Protein AF-A0A501Y1G2-F1 (afdb_monomer)

Solvent-accessible surface area (backbone atoms only — not comparable to full-atom values): 16251 Å² total; per-residue (Å²): 136,82,81,78,72,84,57,65,63,58,56,54,50,45,53,53,49,42,44,51,45,30,42,55,50,29,68,47,50,73,77,51,76,62,79,47,30,37,24,49,51,74,43,74,42,95,88,40,91,83,32,36,46,52,47,81,37,50,45,74,62,10,33,49,52,49,24,52,51,47,39,30,48,58,74,64,31,89,41,90,90,47,84,81,66,46,33,30,42,39,32,22,39,53,86,52,40,68,64,55,48,52,49,51,48,54,40,40,51,44,20,48,5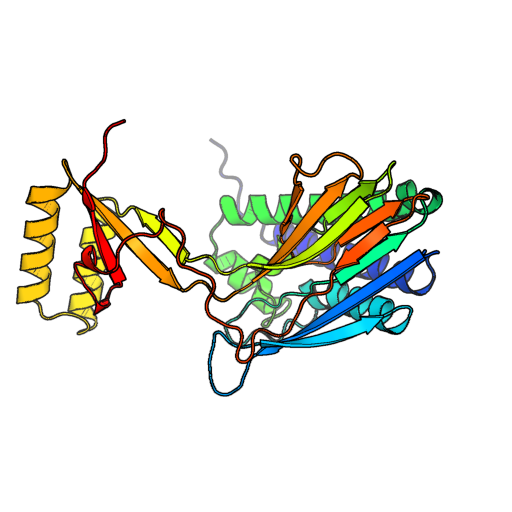4,52,47,51,47,61,74,75,50,65,59,69,60,54,47,56,52,44,41,74,78,31,72,49,43,49,77,68,53,55,46,61,60,71,47,77,45,81,39,95,53,40,30,41,37,34,39,37,82,40,83,50,69,46,72,45,77,51,50,68,71,60,45,52,54,48,42,55,52,32,33,76,68,68,72,36,56,66,68,60,39,52,53,54,51,51,54,43,70,76,35,59,91,57,31,47,40,28,36,58,39,87,44,74,66,44,42,28,38,38,38,30,49,68,97,33,90,82,57,70,50,76,47,78,18,51,32,41,37,40,32,25,30,84,44,65,71,48,78,44,74,60,73,50,54,65,89,55,77,78,73,78,81,58,92,85,55,85,57,80,86,32,57,73,38,76,94,72,35,29,28,52,42,74,61,80,82,126

Sequence (290 aa):
MTNAEFDINSFDVLYNKLTLELIELASHLPDAACNQTFFYKITPSPQTFDKFKVELFSDIKARGWIASSLTQMTLSEDSIGRTRITPGIIIFPLSEYIHINQLVEKINITKDNIQALLSTHDLHKLRATLTRQNALCSLVMLTRKIHVLKCEEKSTISVSWYMRSGMRVLKEKDFSTRIQKAVQNNILEFSKGNEYLEIFQKNQKTHSFRIKRNIIPTTIYNIWKAGSSKEKQQYNGQTPLFIFSDCDIKVKHLESNYGAKPRSKRNDATPDTDLLIPELHIYMSKINKD

Nearest PDB structures (foldseek):
  4xr2-assembly1_A  TM=7.871E-01  e=1.023E-17  Escherichia coli K-12
  2i06-assembly1_A  TM=7.672E-01  e=2.668E-17  Escherichia coli
  1s60-assembly1_A-2  TM=3.915E-01  e=3.001E+00  Salmonella enterica subsp. enterica serovar Enteritidis
  5xxs-assembly1_A  TM=3.765E-01  e=4.847E+00  Bacillus subtilis subsp. subtilis str. 168
  8ss4-assembly1_C  TM=2.339E-01  e=3.814E+00  Rattus norvegicus

Mean predicted aligned error: 8.48 Å

pLDDT: mean 86.16, std 13.57, range [33.03, 98.25]

Foldseek 3Di:
DDPPPPPLVLLVVLLVQLLVLLLVLLVCQLPAAFDKKKWWDWDADPVDLAFIATDIDIDNVRSNLQSVVSNCLQPPQQDPPDGAFIFMETEHAQVCCVVSVVSLVSNQVSLVVLVVCCVPDDPVSSLVSSCVRPVNHDSVSSNDGAAEEEDAAEKEKEKEKDWDWDKDWDDLVRLLVVLVVCCVVVLDPPVVSVVVNVVCVVCVVFKTKMATHGDRIFMKMWMDGPPGPPDIDIDGRRHYYYYHYPYHYHYHYYHTPVPPDPDPDPPPDDDPVQQDDPSRRMGIGGDDDD

Structure (mmCIF, N/CA/C/O backbone):
data_AF-A0A501Y1G2-F1
#
_entry.id   AF-A0A501Y1G2-F1
#
loop_
_atom_site.group_PDB
_atom_site.id
_atom_site.type_symbol
_atom_site.label_atom_id
_atom_site.label_alt_id
_atom_site.label_comp_id
_atom_site.label_asym_id
_atom_site.label_entity_id
_atom_site.label_seq_id
_atom_site.pdbx_PDB_ins_code
_atom_site.Cartn_x
_atom_site.Cartn_y
_atom_site.Cartn_z
_atom_site.occupancy
_atom_site.B_iso_or_equiv
_atom_site.auth_seq_id
_atom_site.auth_comp_id
_atom_site.auth_asym_id
_atom_site.auth_atom_id
_atom_site.pdbx_PDB_model_num
ATOM 1 N N . MET A 1 1 ? -24.274 -28.883 6.189 1.00 33.19 1 MET A N 1
ATOM 2 C CA . MET A 1 1 ? -23.332 -27.921 6.798 1.00 33.19 1 MET A CA 1
ATOM 3 C C . MET A 1 1 ? -22.017 -28.652 6.995 1.00 33.19 1 MET A C 1
ATOM 5 O O . MET A 1 1 ? -21.870 -29.373 7.970 1.00 33.19 1 MET A O 1
ATOM 9 N N . THR A 1 2 ? -21.122 -28.592 6.015 1.00 33.03 2 THR A N 1
ATOM 10 C CA . THR A 1 2 ? -19.795 -29.208 6.108 1.00 33.03 2 THR A CA 1
ATOM 11 C C . THR A 1 2 ? -18.842 -28.188 6.714 1.00 33.03 2 THR A C 1
ATOM 13 O O . THR A 1 2 ? -18.582 -27.150 6.107 1.00 33.03 2 THR A O 1
ATOM 16 N N . ASN A 1 3 ? -18.366 -28.478 7.926 1.00 36.75 3 ASN A N 1
ATOM 17 C CA . ASN A 1 3 ? -17.185 -27.848 8.502 1.00 36.75 3 ASN A CA 1
ATOM 18 C C . ASN A 1 3 ? -16.032 -28.055 7.516 1.00 36.75 3 ASN A C 1
ATOM 20 O O . ASN A 1 3 ? -15.513 -29.163 7.408 1.00 36.75 3 ASN A O 1
ATOM 24 N N . ALA A 1 4 ? -15.666 -27.014 6.769 1.00 44.12 4 ALA A N 1
ATOM 25 C CA . ALA A 1 4 ? -14.366 -26.979 6.126 1.00 44.12 4 ALA A CA 1
ATOM 26 C C . ALA A 1 4 ? -13.349 -26.841 7.260 1.00 44.12 4 ALA A C 1
ATOM 28 O O . ALA A 1 4 ? -13.223 -25.778 7.871 1.00 44.12 4 ALA A O 1
ATOM 29 N N . GLU A 1 5 ? -12.719 -27.956 7.621 1.00 48.03 5 GLU A N 1
ATOM 30 C CA . GLU A 1 5 ? -11.558 -27.942 8.494 1.00 48.03 5 GLU A CA 1
ATOM 31 C C . GLU A 1 5 ? -10.546 -26.938 7.943 1.00 48.03 5 GLU A C 1
ATOM 33 O O . GLU A 1 5 ? -10.280 -26.875 6.743 1.00 48.03 5 GLU A O 1
ATOM 38 N N . PHE A 1 6 ? -10.021 -26.113 8.843 1.00 56.34 6 PHE A N 1
ATOM 39 C CA . PHE A 1 6 ? -8.900 -25.229 8.580 1.00 56.34 6 PHE A CA 1
ATOM 40 C C . PHE A 1 6 ? -7.722 -26.065 8.072 1.00 56.34 6 PHE A C 1
ATOM 42 O O . PHE A 1 6 ? -6.996 -26.657 8.873 1.00 56.34 6 PHE A O 1
ATOM 49 N N . ASP A 1 7 ? -7.523 -26.118 6.757 1.00 63.94 7 ASP A N 1
ATOM 50 C CA . ASP A 1 7 ? -6.331 -26.739 6.203 1.00 63.94 7 ASP A CA 1
ATOM 51 C C . ASP A 1 7 ? -5.186 -25.736 6.317 1.00 63.94 7 ASP A C 1
ATOM 53 O O . ASP A 1 7 ? -4.969 -24.897 5.443 1.00 63.94 7 ASP A O 1
ATOM 57 N N . ILE A 1 8 ? -4.467 -25.787 7.437 1.00 63.25 8 ILE A N 1
ATOM 58 C CA . ILE A 1 8 ? -3.273 -24.966 7.678 1.00 63.25 8 ILE A CA 1
ATOM 59 C C . ILE A 1 8 ? -2.245 -25.122 6.545 1.00 63.25 8 ILE A C 1
ATOM 61 O O . ILE A 1 8 ? -1.529 -24.168 6.238 1.00 63.25 8 ILE A O 1
ATOM 65 N N . ASN A 1 9 ? -2.248 -26.277 5.862 1.00 71.25 9 ASN A N 1
ATOM 66 C CA . ASN A 1 9 ? -1.400 -26.523 4.702 1.00 71.25 9 ASN A CA 1
ATOM 67 C C . ASN A 1 9 ? -1.763 -25.601 3.531 1.00 71.25 9 ASN A C 1
ATOM 69 O O . ASN A 1 9 ? -0.877 -25.216 2.775 1.00 71.25 9 ASN A O 1
ATOM 73 N N . SER A 1 10 ? -3.020 -25.163 3.400 1.00 82.31 10 SER A N 1
ATOM 74 C CA . SER A 1 10 ? -3.416 -24.212 2.355 1.00 82.31 10 SER A CA 1
ATOM 75 C C . SER A 1 10 ? -2.753 -22.842 2.526 1.00 82.31 10 SER A C 1
ATOM 77 O O . SER A 1 10 ? -2.346 -22.234 1.536 1.00 82.31 10 SER A O 1
ATOM 79 N N . PHE A 1 11 ? -2.576 -22.365 3.765 1.00 89.25 11 PHE A N 1
ATOM 80 C CA . PHE A 1 11 ? -1.870 -21.106 4.014 1.00 89.25 11 PHE A CA 1
ATOM 81 C C . PHE A 1 11 ? -0.374 -21.244 3.721 1.00 89.25 11 PHE A C 1
ATOM 83 O O . PHE A 1 11 ? 0.183 -20.386 3.038 1.00 89.25 11 PHE A O 1
ATOM 90 N N . ASP A 1 12 ? 0.262 -22.329 4.176 1.00 88.19 12 ASP A N 1
ATOM 91 C CA . ASP A 1 12 ? 1.686 -22.586 3.919 1.00 88.19 12 ASP A CA 1
ATOM 92 C C . ASP A 1 12 ? 1.976 -22.719 2.413 1.00 88.19 12 ASP A C 1
ATOM 94 O O . ASP A 1 12 ? 2.928 -22.129 1.897 1.00 88.19 12 ASP A O 1
ATOM 98 N N . VAL A 1 13 ? 1.107 -23.418 1.674 1.00 90.94 13 VAL A N 1
ATOM 99 C CA . VAL A 1 13 ? 1.187 -23.531 0.211 1.00 90.94 13 VAL A CA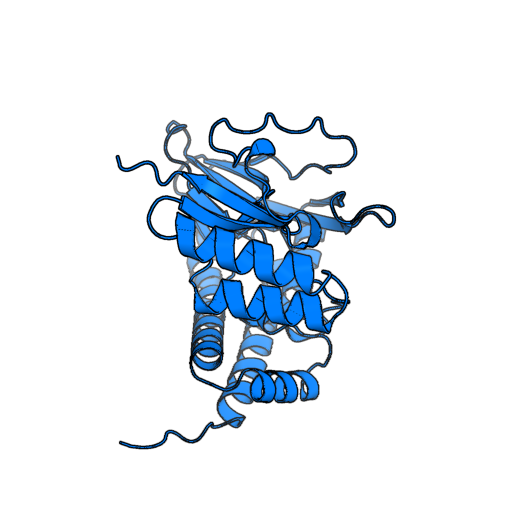 1
ATOM 100 C C . VAL A 1 13 ? 1.065 -22.161 -0.455 1.00 90.94 13 VAL A C 1
ATOM 102 O O . VAL A 1 13 ? 1.876 -21.833 -1.321 1.00 90.94 13 VAL A O 1
ATOM 105 N N . LEU A 1 14 ? 0.094 -21.334 -0.050 1.00 93.69 14 LEU A N 1
ATOM 106 C CA . LEU A 1 14 ? -0.081 -19.993 -0.615 1.00 93.69 14 LEU A CA 1
ATOM 107 C C . LEU A 1 14 ? 1.088 -19.058 -0.282 1.00 93.69 14 LEU A C 1
ATOM 109 O O . LEU A 1 14 ? 1.488 -18.270 -1.136 1.00 93.69 14 LEU A O 1
ATOM 113 N N . TYR A 1 15 ? 1.658 -19.147 0.920 1.00 93.19 15 TYR A N 1
ATOM 114 C CA . TYR A 1 15 ? 2.829 -18.363 1.316 1.00 93.19 15 TYR A CA 1
ATOM 115 C C . TYR A 1 15 ? 4.067 -18.724 0.481 1.00 93.19 15 TYR A C 1
ATOM 117 O O . TYR A 1 15 ? 4.747 -17.836 -0.046 1.00 93.19 15 TYR A O 1
ATOM 125 N N . ASN A 1 16 ? 4.332 -20.020 0.302 1.00 92.81 16 ASN A N 1
ATOM 126 C CA . ASN A 1 16 ? 5.443 -20.495 -0.523 1.00 92.81 16 ASN A CA 1
ATOM 127 C C . ASN A 1 16 ? 5.242 -20.126 -1.993 1.00 92.81 16 ASN A C 1
ATOM 129 O O . ASN A 1 16 ? 6.159 -19.613 -2.634 1.00 92.81 16 ASN A O 1
ATOM 133 N N . LYS A 1 17 ? 4.021 -20.306 -2.507 1.00 95.94 17 LYS A N 1
ATOM 134 C CA . LYS A 1 17 ? 3.648 -19.891 -3.861 1.00 95.94 17 LYS A CA 1
ATOM 135 C C . LYS A 1 17 ? 3.886 -18.395 -4.071 1.00 95.94 17 LYS A C 1
ATOM 137 O O . LYS A 1 17 ? 4.581 -18.026 -5.011 1.00 95.94 17 LYS A O 1
ATOM 142 N N . LEU A 1 18 ? 3.393 -17.549 -3.164 1.00 96.69 18 LEU A N 1
ATOM 143 C CA . LEU A 1 18 ? 3.595 -16.100 -3.228 1.00 96.69 18 LEU A CA 1
ATOM 144 C C . LEU A 1 18 ? 5.084 -15.735 -3.213 1.00 96.69 18 LEU A C 1
ATOM 146 O O . LEU A 1 18 ? 5.506 -14.847 -3.947 1.00 96.69 18 LEU A O 1
ATOM 150 N N . THR A 1 19 ? 5.879 -16.412 -2.384 1.00 95.56 19 THR A N 1
ATOM 151 C CA . THR A 1 19 ? 7.328 -16.181 -2.303 1.00 95.56 19 THR A CA 1
ATOM 152 C C . THR A 1 19 ? 8.010 -16.457 -3.640 1.00 95.56 19 THR A C 1
ATOM 154 O O . THR A 1 19 ? 8.784 -15.624 -4.107 1.00 95.56 19 THR A O 1
ATOM 157 N N . LEU A 1 20 ? 7.694 -17.583 -4.285 1.00 97.06 20 LEU A N 1
ATOM 158 C CA . LEU A 1 20 ? 8.254 -17.935 -5.591 1.00 97.06 20 LEU A CA 1
ATOM 159 C C . LEU A 1 20 ? 7.815 -16.955 -6.686 1.00 97.06 20 LEU A C 1
ATOM 161 O O . LEU A 1 20 ? 8.659 -16.484 -7.441 1.00 97.06 20 LEU A O 1
ATOM 165 N N . GLU A 1 21 ? 6.533 -16.586 -6.727 1.00 98.00 21 GLU A N 1
ATOM 166 C CA . GLU A 1 21 ? 6.003 -15.620 -7.702 1.00 98.00 21 GLU A CA 1
ATOM 167 C C . GLU A 1 21 ? 6.648 -14.227 -7.543 1.00 98.00 21 GLU A C 1
ATOM 169 O O . GLU A 1 21 ? 6.954 -13.555 -8.529 1.00 98.00 21 GLU A O 1
ATOM 174 N N . LEU A 1 22 ? 6.912 -13.789 -6.303 1.00 97.38 22 LEU A N 1
ATOM 175 C CA . LEU A 1 22 ? 7.624 -12.535 -6.029 1.00 97.38 22 LEU A CA 1
ATOM 176 C C . LEU A 1 22 ? 9.095 -12.591 -6.457 1.00 97.38 22 LEU A C 1
ATOM 178 O O . LEU A 1 22 ? 9.603 -11.593 -6.966 1.00 97.38 22 LEU A O 1
ATOM 182 N N . ILE A 1 23 ? 9.776 -13.724 -6.251 1.00 97.00 23 ILE A N 1
ATOM 183 C CA . ILE A 1 23 ? 11.157 -13.938 -6.710 1.00 97.00 23 ILE A CA 1
ATOM 184 C C . ILE A 1 23 ? 11.217 -13.936 -8.237 1.00 97.00 23 ILE A C 1
ATOM 186 O O . ILE A 1 23 ? 12.079 -13.265 -8.799 1.00 97.00 23 ILE A O 1
ATOM 190 N N . GLU A 1 24 ? 10.288 -14.628 -8.901 1.00 97.50 24 GLU A N 1
ATOM 191 C CA . GLU A 1 24 ? 10.182 -14.664 -10.361 1.00 97.50 24 GLU A CA 1
ATOM 192 C C . GLU A 1 24 ? 10.045 -13.244 -10.921 1.00 97.50 24 GLU A C 1
ATOM 194 O O . GLU A 1 24 ? 10.886 -12.810 -11.710 1.00 97.50 24 GLU A O 1
ATOM 199 N N . LEU A 1 25 ? 9.074 -12.464 -10.428 1.00 97.56 25 LEU A N 1
ATOM 200 C CA . LEU A 1 25 ? 8.919 -11.072 -10.846 1.00 97.56 25 LEU A CA 1
ATOM 201 C C . LEU A 1 25 ? 10.174 -10.239 -10.553 1.00 97.56 25 LEU A C 1
ATOM 203 O O . LEU A 1 25 ? 10.649 -9.520 -11.428 1.00 97.56 25 LEU A O 1
ATOM 207 N N . ALA A 1 26 ? 10.727 -10.331 -9.341 1.00 96.88 26 ALA A N 1
ATOM 208 C CA . ALA A 1 26 ? 11.905 -9.565 -8.942 1.00 96.88 26 ALA A CA 1
ATOM 209 C C . ALA A 1 26 ? 13.138 -9.878 -9.800 1.00 96.88 26 ALA A C 1
ATOM 211 O O . ALA A 1 26 ? 13.918 -8.967 -10.071 1.00 96.88 26 ALA A O 1
ATOM 212 N N . SER A 1 27 ? 13.300 -11.128 -10.240 1.00 95.81 27 SER A N 1
ATOM 213 C CA . SER A 1 27 ? 14.401 -11.556 -11.109 1.00 95.81 27 SER A CA 1
ATOM 214 C C . SER A 1 27 ? 14.322 -10.954 -12.513 1.00 95.81 27 SER A C 1
ATOM 216 O O . SER A 1 27 ? 15.353 -10.730 -13.133 1.00 95.81 27 SER A O 1
ATOM 218 N N . HIS A 1 28 ? 13.116 -10.622 -12.980 1.00 93.69 28 HIS A N 1
ATOM 219 C CA . HIS A 1 28 ? 12.892 -10.057 -14.307 1.00 93.69 28 HIS A CA 1
ATOM 220 C C . HIS A 1 28 ? 13.145 -8.538 -14.368 1.00 93.69 28 HIS A C 1
ATOM 222 O O . HIS A 1 28 ? 13.588 -8.006 -15.385 1.00 93.69 28 HIS A O 1
ATOM 228 N N . LEU A 1 29 ? 12.888 -7.810 -13.273 1.00 93.75 29 LEU A N 1
ATOM 229 C CA . LEU A 1 29 ? 12.940 -6.339 -13.265 1.00 93.75 29 LEU A CA 1
ATOM 230 C C . LEU A 1 29 ? 14.297 -5.709 -13.638 1.00 93.75 29 LEU A C 1
ATOM 232 O O . LEU A 1 29 ? 14.270 -4.651 -14.269 1.00 93.75 29 LEU A O 1
ATOM 236 N N . PRO A 1 30 ? 15.468 -6.249 -13.239 1.00 90.75 30 PRO A N 1
ATOM 237 C CA . PRO A 1 30 ? 16.755 -5.638 -13.569 1.00 90.75 30 PRO A CA 1
ATOM 238 C C . PRO A 1 30 ? 17.036 -5.558 -15.073 1.00 90.75 30 PRO A C 1
ATOM 240 O O . PRO A 1 30 ? 17.660 -4.580 -15.499 1.00 90.75 30 PRO A O 1
ATOM 243 N N . ASP A 1 31 ? 16.539 -6.532 -15.840 1.00 89.12 31 ASP A N 1
ATOM 244 C CA . ASP A 1 31 ? 16.850 -6.720 -17.262 1.00 89.12 31 ASP A CA 1
ATOM 245 C C . ASP A 1 31 ? 15.726 -6.253 -18.199 1.00 89.12 31 ASP A C 1
ATOM 247 O O . ASP A 1 31 ? 15.978 -5.992 -19.375 1.00 89.12 31 ASP A O 1
ATOM 251 N N . ALA A 1 32 ? 14.503 -6.085 -17.687 1.00 90.94 32 ALA A N 1
ATOM 252 C CA . ALA A 1 32 ? 13.366 -5.587 -18.459 1.00 90.94 32 ALA A CA 1
ATOM 253 C C . ALA A 1 32 ? 13.632 -4.198 -19.071 1.00 90.94 32 ALA A C 1
ATOM 255 O O . ALA A 1 32 ? 14.233 -3.314 -18.435 1.00 90.94 32 ALA A O 1
ATOM 256 N N . ALA A 1 33 ? 13.131 -3.972 -20.290 1.00 92.62 33 ALA A N 1
ATOM 257 C CA . ALA A 1 33 ? 13.215 -2.662 -20.925 1.00 92.62 33 ALA A CA 1
ATOM 258 C C . ALA A 1 33 ? 12.415 -1.641 -20.104 1.00 92.62 33 ALA A C 1
ATOM 260 O O . ALA A 1 33 ? 11.252 -1.865 -19.785 1.00 92.62 33 ALA A O 1
ATOM 261 N N . CYS A 1 34 ? 13.007 -0.499 -19.750 1.00 93.12 34 CYS A N 1
ATOM 262 C CA . CYS A 1 34 ? 12.296 0.536 -19.002 1.00 93.12 34 CYS A CA 1
ATOM 263 C C . CYS A 1 34 ? 12.643 1.937 -19.498 1.00 93.12 34 CYS A C 1
ATOM 265 O O . CYS A 1 34 ? 13.795 2.232 -19.808 1.00 93.12 34 CYS A O 1
ATOM 267 N N . ASN A 1 35 ? 11.644 2.812 -19.486 1.00 93.44 35 ASN A N 1
ATOM 268 C CA . ASN A 1 35 ? 11.782 4.215 -19.855 1.00 93.44 35 ASN A CA 1
ATOM 269 C C . ASN A 1 35 ? 12.278 5.049 -18.667 1.00 93.44 35 ASN A C 1
ATOM 271 O 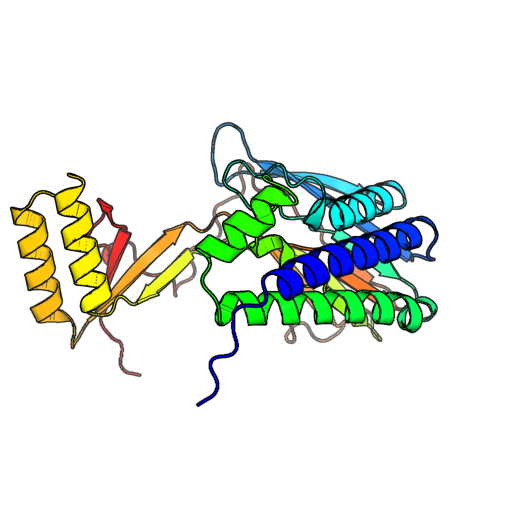O . ASN A 1 35 ? 13.133 5.912 -18.825 1.00 93.44 35 ASN A O 1
ATOM 275 N N . GLN A 1 36 ? 11.730 4.807 -17.472 1.00 96.38 36 GLN A N 1
ATOM 276 C CA . GLN A 1 36 ? 12.078 5.523 -16.241 1.00 96.38 36 GLN A CA 1
ATOM 277 C C . GLN A 1 36 ? 11.824 4.626 -15.028 1.00 96.38 36 GLN A C 1
ATOM 279 O O . GLN A 1 36 ? 10.858 3.860 -15.008 1.00 96.38 36 GLN A O 1
ATOM 284 N N . THR A 1 37 ? 12.645 4.751 -13.986 1.00 97.69 37 THR A N 1
ATOM 285 C CA . THR A 1 37 ? 12.437 4.024 -12.724 1.00 97.69 37 THR A CA 1
ATOM 286 C C . THR A 1 37 ? 12.790 4.905 -11.533 1.00 97.69 37 THR A C 1
ATOM 288 O O . THR A 1 37 ? 13.818 5.574 -11.547 1.00 97.69 37 THR A O 1
ATOM 291 N N . PHE A 1 38 ? 11.966 4.873 -10.484 1.00 98.19 38 PHE A N 1
ATOM 292 C CA . PHE A 1 38 ? 12.172 5.627 -9.249 1.00 98.19 38 PHE A CA 1
ATOM 293 C C . PHE A 1 38 ? 11.852 4.780 -8.022 1.00 98.19 38 PHE A C 1
ATOM 295 O O . PHE A 1 38 ? 10.816 4.122 -7.973 1.00 98.19 38 PHE A O 1
ATOM 302 N N . PHE A 1 39 ? 12.694 4.849 -6.997 1.00 97.75 39 PHE A N 1
ATOM 303 C CA . PHE A 1 39 ? 12.454 4.219 -5.702 1.00 97.75 39 PHE A CA 1
ATOM 304 C C . PHE A 1 39 ? 12.620 5.243 -4.584 1.00 97.75 39 PHE A C 1
ATOM 306 O O . PHE A 1 39 ? 13.576 6.019 -4.583 1.00 97.75 39 PHE A O 1
ATOM 313 N N . TYR A 1 40 ? 11.693 5.233 -3.627 1.00 96.31 40 TYR A N 1
ATOM 314 C CA . TYR A 1 40 ? 11.660 6.199 -2.534 1.00 96.31 40 TYR A CA 1
ATOM 315 C C . TYR A 1 40 ? 11.956 5.480 -1.221 1.00 96.31 40 TYR A C 1
ATOM 317 O O . TYR A 1 40 ? 11.074 4.879 -0.603 1.00 96.31 40 TYR A O 1
ATOM 325 N N . LYS A 1 41 ? 13.210 5.550 -0.772 1.00 93.50 41 LYS A N 1
ATOM 326 C CA . LYS A 1 41 ? 13.600 5.001 0.525 1.00 93.50 41 LYS A CA 1
ATOM 327 C C . LYS A 1 41 ? 13.116 5.940 1.621 1.00 93.50 41 LYS A C 1
ATOM 329 O O . LYS A 1 41 ? 13.558 7.084 1.714 1.00 93.50 41 LYS A O 1
ATOM 334 N N . ILE A 1 42 ? 12.198 5.439 2.440 1.00 90.00 42 ILE A N 1
ATOM 335 C CA . ILE A 1 42 ? 11.595 6.178 3.545 1.00 90.00 42 ILE A CA 1
ATOM 336 C C . ILE A 1 42 ? 12.268 5.765 4.848 1.00 90.00 42 ILE A C 1
ATOM 338 O O . ILE A 1 42 ? 12.194 4.603 5.246 1.00 90.00 42 ILE A O 1
ATOM 342 N N . THR A 1 43 ? 12.854 6.736 5.540 1.00 86.81 43 THR A N 1
ATOM 343 C CA . THR A 1 43 ? 13.457 6.539 6.861 1.00 86.81 43 THR A CA 1
ATOM 344 C C . THR A 1 43 ? 12.677 7.361 7.890 1.00 86.81 43 THR A C 1
ATOM 346 O O . THR A 1 43 ? 12.589 8.583 7.735 1.00 86.81 43 THR A O 1
ATOM 349 N N . PRO A 1 44 ? 12.073 6.741 8.921 1.00 80.00 44 PRO A N 1
ATOM 350 C CA . PRO A 1 44 ? 11.401 7.484 9.982 1.00 80.00 44 PRO A CA 1
ATOM 351 C C . PRO A 1 44 ? 12.407 8.311 10.789 1.00 80.00 44 PRO A C 1
ATOM 353 O O . PRO A 1 44 ? 13.543 7.891 11.006 1.00 80.00 44 PRO A O 1
ATOM 356 N N . SER A 1 45 ? 11.979 9.482 11.257 1.00 74.25 45 SER A N 1
ATOM 357 C CA . SER A 1 45 ? 12.774 10.290 12.177 1.00 74.25 45 SER A CA 1
ATOM 358 C C . SER A 1 45 ? 12.936 9.567 13.518 1.00 74.25 45 SER A C 1
ATOM 360 O O . SER A 1 45 ? 11.934 9.104 14.068 1.00 74.25 45 SER A O 1
ATOM 362 N N . PRO A 1 46 ? 14.145 9.529 14.105 1.00 68.81 46 PRO A N 1
ATOM 363 C CA . PRO A 1 46 ? 14.348 8.940 15.429 1.00 68.81 46 PRO A CA 1
ATOM 364 C C . PRO A 1 46 ? 13.620 9.711 16.544 1.00 68.81 46 PRO A C 1
ATOM 366 O O . PRO A 1 46 ? 13.388 9.167 17.616 1.00 68.81 46 PRO A O 1
ATOM 369 N N . GLN A 1 47 ? 13.251 10.972 16.299 1.00 65.56 47 GLN A N 1
ATOM 370 C CA . GLN A 1 47 ? 12.682 11.876 17.306 1.00 65.56 47 GLN A CA 1
ATOM 371 C C . GLN A 1 47 ? 11.147 11.903 17.308 1.00 65.56 47 GLN A C 1
ATOM 373 O O . GLN A 1 47 ? 10.538 12.247 18.316 1.00 65.56 47 GLN A O 1
ATOM 378 N N . THR A 1 48 ? 10.504 11.605 16.175 1.00 65.94 48 THR A N 1
ATOM 379 C CA . THR A 1 48 ? 9.058 11.807 15.998 1.00 65.94 48 THR A CA 1
ATOM 380 C C . THR A 1 48 ? 8.472 10.792 15.028 1.00 65.94 48 THR A C 1
ATOM 382 O O . THR A 1 48 ? 9.007 10.570 13.943 1.00 65.94 48 THR A O 1
ATOM 385 N N . PHE A 1 49 ? 7.318 10.228 15.373 1.00 65.94 49 PHE A N 1
ATOM 386 C CA . PHE A 1 49 ? 6.680 9.155 14.609 1.00 65.94 49 PHE A CA 1
ATOM 387 C C . PHE A 1 49 ? 6.004 9.576 13.292 1.00 65.94 49 PHE A C 1
ATOM 389 O O . PHE A 1 49 ? 5.547 8.690 12.562 1.00 65.94 49 PHE A O 1
ATOM 396 N N . ASP A 1 50 ? 5.938 10.876 12.999 1.00 68.31 50 ASP A N 1
ATOM 397 C CA . ASP A 1 50 ? 5.214 11.505 11.886 1.00 68.31 50 ASP A CA 1
ATOM 398 C C . ASP A 1 50 ? 6.115 12.237 10.869 1.00 68.31 50 ASP A C 1
ATOM 400 O O . ASP A 1 50 ? 5.616 12.696 9.838 1.00 68.31 50 ASP A O 1
ATOM 404 N N . LYS A 1 51 ? 7.431 12.307 11.116 1.00 78.94 51 LYS A N 1
ATOM 405 C CA . LYS A 1 51 ? 8.423 12.889 10.195 1.00 78.94 51 LYS A CA 1
ATOM 406 C C . LYS A 1 51 ? 9.261 11.802 9.532 1.00 78.94 51 LYS A C 1
ATOM 408 O O . LYS A 1 51 ? 9.715 10.868 10.191 1.00 78.94 51 LYS A O 1
ATOM 413 N N . PHE A 1 52 ? 9.497 11.961 8.237 1.00 84.75 52 PHE A N 1
ATOM 414 C CA . PHE A 1 52 ? 10.119 10.975 7.369 1.00 84.75 52 PHE A CA 1
ATOM 415 C C . PHE A 1 52 ? 11.102 11.633 6.406 1.00 84.75 52 PHE A C 1
ATOM 417 O O . PHE A 1 52 ? 10.789 12.628 5.740 1.00 84.75 52 PHE A O 1
ATOM 424 N N . LYS A 1 53 ? 12.285 11.023 6.307 1.00 88.75 53 LYS A N 1
ATOM 425 C CA . LYS A 1 53 ? 13.293 11.348 5.300 1.00 88.75 53 LYS A CA 1
ATOM 426 C C . LYS A 1 53 ? 12.988 10.512 4.076 1.00 88.75 53 LYS A C 1
ATOM 428 O O . LYS A 1 53 ? 12.753 9.311 4.206 1.00 88.75 53 LYS A O 1
ATOM 433 N N . VAL A 1 54 ? 13.020 11.139 2.913 1.00 91.81 54 VAL A N 1
ATOM 434 C CA . VAL A 1 54 ? 12.882 10.463 1.627 1.00 91.81 54 VAL A CA 1
ATOM 435 C C . VAL A 1 54 ? 14.191 10.603 0.871 1.00 91.81 54 VAL A C 1
ATOM 437 O O . VAL A 1 54 ? 14.642 11.715 0.603 1.00 91.81 54 VAL A O 1
ATOM 440 N N . GLU A 1 55 ? 14.790 9.467 0.539 1.00 94.94 55 GLU A N 1
ATOM 441 C CA . GLU A 1 55 ? 15.919 9.373 -0.383 1.00 94.94 55 GLU A CA 1
ATOM 442 C C . GLU A 1 55 ? 15.412 8.799 -1.709 1.00 94.94 55 GLU A C 1
ATOM 444 O O . GLU A 1 55 ? 14.800 7.728 -1.740 1.00 94.94 55 GLU A O 1
ATOM 449 N N . LEU A 1 56 ? 15.630 9.542 -2.796 1.00 96.75 56 LEU A N 1
ATOM 450 C CA . LEU A 1 56 ? 15.242 9.151 -4.148 1.00 96.75 56 LEU A CA 1
ATOM 451 C C . LEU A 1 56 ? 16.393 8.403 -4.822 1.00 96.75 56 LEU A C 1
ATOM 453 O O . LEU A 1 56 ? 17.499 8.925 -4.939 1.00 96.75 56 LEU A O 1
ATOM 457 N N . PHE A 1 57 ? 16.100 7.209 -5.318 1.00 97.50 57 PHE A N 1
ATOM 458 C CA . PHE A 1 57 ? 16.951 6.473 -6.245 1.00 97.50 57 PHE A CA 1
ATOM 459 C C . PHE A 1 57 ? 16.278 6.447 -7.616 1.00 97.50 57 PHE A C 1
ATOM 461 O O . PHE A 1 57 ? 15.049 6.367 -7.688 1.00 97.50 57 PHE A O 1
ATOM 468 N N . SER A 1 58 ? 17.069 6.471 -8.689 1.00 96.94 58 SER A N 1
ATOM 469 C CA . SER A 1 58 ? 16.588 6.350 -10.068 1.00 96.94 58 SER A CA 1
ATOM 470 C C . SER A 1 58 ? 17.212 5.157 -10.800 1.00 96.94 58 SER A C 1
ATOM 472 O O . SER A 1 58 ? 18.185 4.550 -10.334 1.00 96.94 58 SER A O 1
ATOM 474 N N . ASP A 1 59 ? 16.612 4.816 -11.938 1.00 93.62 59 ASP A N 1
ATOM 475 C CA . ASP A 1 59 ? 17.156 3.916 -12.958 1.00 93.62 59 ASP A CA 1
ATOM 476 C C . ASP A 1 59 ? 17.524 2.533 -12.399 1.00 93.62 59 ASP A C 1
ATOM 478 O O . ASP A 1 59 ? 16.774 1.945 -11.615 1.00 93.62 59 ASP A O 1
ATOM 482 N N . ILE A 1 60 ? 18.684 1.993 -12.778 1.00 92.50 60 ILE A N 1
ATOM 483 C CA . ILE A 1 60 ? 19.111 0.643 -12.396 1.00 92.50 60 ILE A CA 1
ATOM 484 C C . ILE A 1 60 ? 19.179 0.444 -10.876 1.00 92.50 60 ILE A C 1
ATOM 486 O O . ILE A 1 60 ? 18.794 -0.613 -10.374 1.00 92.50 60 ILE A O 1
ATOM 490 N N . LYS A 1 61 ? 19.581 1.479 -10.121 1.00 94.31 61 LYS A N 1
ATOM 491 C CA . LYS A 1 61 ? 19.592 1.428 -8.652 1.00 94.31 61 LYS A CA 1
ATOM 492 C C . LYS A 1 61 ? 18.174 1.320 -8.105 1.00 94.31 61 LYS A C 1
ATOM 494 O O . LYS A 1 61 ? 17.930 0.518 -7.207 1.00 94.31 61 LYS A O 1
ATOM 499 N N . ALA A 1 62 ? 17.236 2.098 -8.646 1.00 96.44 62 ALA A N 1
ATOM 500 C CA . ALA A 1 62 ? 15.833 2.002 -8.262 1.00 96.44 62 ALA A CA 1
ATOM 501 C C . ALA A 1 62 ? 15.240 0.625 -8.591 1.00 96.44 62 ALA A C 1
ATOM 503 O O . ALA A 1 62 ? 14.537 0.069 -7.751 1.00 96.44 62 ALA A O 1
ATOM 504 N N . ARG A 1 63 ? 15.570 0.039 -9.750 1.00 94.62 63 ARG A N 1
ATOM 505 C CA . ARG A 1 63 ? 15.109 -1.311 -10.125 1.00 94.62 63 ARG A CA 1
ATOM 506 C C . ARG A 1 63 ? 15.599 -2.367 -9.143 1.00 94.62 63 ARG A C 1
ATOM 508 O O . ARG A 1 63 ? 14.787 -3.144 -8.651 1.00 94.62 63 ARG A O 1
ATOM 515 N N . GLY A 1 64 ? 16.884 -2.337 -8.785 1.00 95.00 64 GLY A N 1
ATOM 516 C CA . GLY A 1 64 ? 17.445 -3.246 -7.781 1.00 95.00 64 GLY A CA 1
ATOM 517 C C . GLY A 1 64 ? 16.759 -3.117 -6.417 1.00 95.00 64 GLY A C 1
ATOM 518 O O . GLY A 1 64 ? 16.396 -4.120 -5.803 1.00 95.00 64 GLY A O 1
ATOM 519 N N . TRP A 1 65 ? 16.493 -1.886 -5.967 1.00 95.69 65 TRP A N 1
ATOM 520 C CA . TRP A 1 65 ? 15.753 -1.654 -4.723 1.00 95.69 65 TRP A CA 1
ATOM 521 C C . TRP A 1 65 ? 14.299 -2.127 -4.783 1.00 95.69 65 TRP A C 1
ATOM 523 O O . TRP A 1 65 ? 13.802 -2.664 -3.791 1.00 95.69 65 TRP A O 1
ATOM 533 N N . ILE A 1 66 ? 13.613 -1.949 -5.916 1.00 96.31 66 ILE A N 1
ATOM 534 C CA . ILE A 1 66 ? 12.240 -2.431 -6.109 1.00 96.31 66 ILE A CA 1
ATOM 535 C C . ILE A 1 66 ? 12.212 -3.963 -6.129 1.00 96.31 66 ILE A C 1
ATOM 537 O O . ILE A 1 66 ? 11.421 -4.549 -5.394 1.00 96.31 66 ILE A O 1
ATOM 541 N N . ALA A 1 67 ? 13.104 -4.609 -6.883 1.00 95.75 67 ALA A N 1
ATOM 542 C CA . ALA A 1 67 ? 13.233 -6.064 -6.928 1.00 95.75 67 ALA A CA 1
ATOM 543 C C . ALA A 1 67 ? 13.494 -6.651 -5.532 1.00 95.75 67 ALA A C 1
ATOM 545 O O . ALA A 1 67 ? 12.757 -7.521 -5.071 1.00 95.75 67 ALA A O 1
ATOM 546 N N . SER A 1 68 ? 14.469 -6.098 -4.804 1.00 93.62 68 SER A N 1
ATOM 547 C CA . SER A 1 68 ? 14.741 -6.484 -3.415 1.00 93.62 68 SER A CA 1
ATOM 548 C C . SER A 1 68 ? 13.529 -6.252 -2.505 1.00 93.62 68 SER A C 1
ATOM 550 O O . SER A 1 68 ? 13.185 -7.097 -1.686 1.00 93.62 68 SER A O 1
ATOM 552 N N . SER A 1 69 ? 12.821 -5.134 -2.671 1.00 91.31 69 SER A N 1
ATOM 553 C CA . SER A 1 69 ? 11.631 -4.824 -1.873 1.00 91.31 69 SER A CA 1
ATOM 554 C C . SER A 1 69 ? 10.475 -5.803 -2.098 1.00 91.31 69 SER A C 1
ATOM 556 O O . SER A 1 69 ? 9.699 -6.024 -1.170 1.00 91.31 69 SER A O 1
ATOM 558 N N . LEU A 1 70 ? 10.339 -6.372 -3.301 1.00 93.00 70 LEU A N 1
ATOM 559 C CA . LEU A 1 70 ? 9.330 -7.387 -3.610 1.00 93.00 70 LEU A CA 1
ATOM 560 C C . LEU A 1 70 ? 9.629 -8.708 -2.896 1.00 93.00 70 LEU A C 1
ATOM 562 O O . LEU A 1 70 ? 8.745 -9.250 -2.239 1.00 93.00 70 LEU A O 1
ATOM 566 N N . THR A 1 71 ? 10.871 -9.194 -2.947 1.00 91.06 71 THR A N 1
ATOM 567 C CA . THR A 1 71 ? 11.248 -10.453 -2.277 1.00 91.06 71 THR A CA 1
ATOM 568 C C . THR A 1 71 ? 11.200 -10.328 -0.754 1.00 91.06 71 THR A C 1
ATOM 570 O O . THR A 1 71 ? 10.767 -11.239 -0.050 1.00 91.06 71 THR A O 1
ATOM 573 N N . GLN A 1 72 ? 11.544 -9.155 -0.221 1.00 88.19 72 GLN A N 1
ATOM 574 C CA . GLN A 1 72 ? 11.476 -8.881 1.215 1.00 88.19 72 GLN A CA 1
ATOM 575 C C . GLN A 1 72 ? 10.047 -8.879 1.781 1.00 88.19 72 GLN A C 1
ATOM 577 O O . GLN A 1 72 ? 9.901 -8.949 3.001 1.00 88.19 72 GLN A O 1
ATOM 582 N N . MET A 1 73 ? 8.999 -8.846 0.943 1.00 87.88 73 MET A N 1
ATOM 583 C CA . MET A 1 73 ? 7.608 -8.942 1.412 1.00 87.88 73 MET A CA 1
ATOM 584 C C . MET A 1 73 ? 7.309 -10.266 2.122 1.00 87.88 73 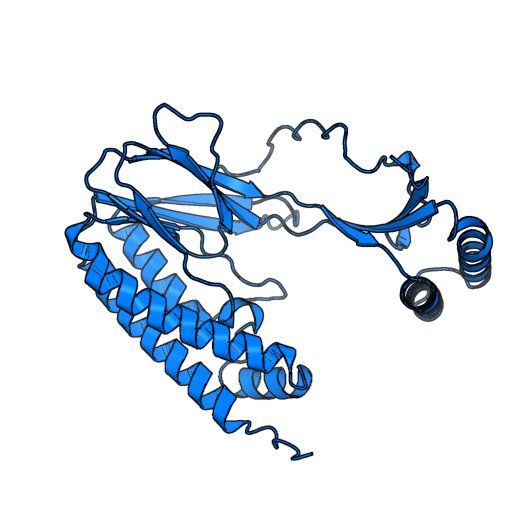MET A C 1
ATOM 586 O O . MET A 1 73 ? 6.418 -10.297 2.969 1.00 87.88 73 MET A O 1
ATOM 590 N N . THR A 1 74 ? 8.036 -11.338 1.792 1.00 87.50 74 THR A N 1
ATOM 591 C CA . THR A 1 74 ? 7.910 -12.639 2.462 1.00 87.50 74 THR A CA 1
ATOM 592 C C . THR A 1 74 ? 9.172 -13.034 3.230 1.00 87.50 74 THR A C 1
ATOM 594 O O . THR A 1 74 ? 9.047 -13.723 4.239 1.00 87.50 74 THR A O 1
ATOM 597 N N . LEU A 1 75 ? 10.367 -12.573 2.830 1.00 79.44 75 LEU A N 1
ATOM 598 C CA . LEU A 1 75 ? 11.640 -13.113 3.335 1.00 79.44 75 LEU A CA 1
ATOM 599 C C . LEU A 1 75 ? 12.253 -12.418 4.561 1.00 79.44 75 LEU A C 1
ATOM 601 O O . LEU A 1 75 ? 12.934 -13.084 5.336 1.00 79.44 75 LEU A O 1
ATOM 605 N N . SER A 1 76 ? 12.062 -11.114 4.784 1.00 64.81 76 SER A N 1
ATOM 606 C CA . SER A 1 76 ? 12.828 -10.419 5.841 1.00 64.81 76 SER A CA 1
ATOM 607 C C . SER A 1 76 ? 12.226 -9.069 6.246 1.00 64.81 76 SER A C 1
ATOM 609 O O . SER A 1 76 ? 12.897 -8.032 6.209 1.00 64.81 76 SER A O 1
ATOM 611 N N . GLU A 1 77 ? 10.933 -9.023 6.556 1.00 64.19 77 GLU A N 1
ATOM 612 C CA . GLU A 1 77 ? 10.323 -7.753 6.951 1.00 64.19 77 GLU A CA 1
ATOM 613 C C . GLU A 1 77 ? 10.800 -7.323 8.350 1.00 64.19 77 GLU A C 1
ATOM 615 O O . GLU A 1 77 ? 10.212 -7.710 9.342 1.00 64.19 77 GLU A O 1
ATOM 620 N N . ASP A 1 78 ? 11.814 -6.461 8.455 1.00 52.72 78 ASP A N 1
ATOM 621 C CA . ASP A 1 78 ? 12.210 -5.817 9.722 1.00 52.72 78 ASP A CA 1
ATOM 622 C C . ASP A 1 78 ? 11.125 -4.841 10.226 1.00 52.72 78 ASP A C 1
ATOM 624 O O . ASP A 1 78 ? 11.242 -3.616 10.137 1.00 52.72 78 ASP A O 1
ATOM 628 N N . SER A 1 79 ? 10.015 -5.372 10.732 1.00 51.81 79 SER A N 1
ATOM 629 C CA . SER A 1 79 ? 8.906 -4.599 11.283 1.00 51.81 79 SER A CA 1
ATOM 630 C C . SER A 1 79 ? 8.910 -4.703 12.809 1.00 51.81 79 SER A C 1
ATOM 632 O O . SER A 1 79 ? 8.209 -5.526 13.402 1.00 51.81 79 SER A O 1
ATOM 634 N N . ILE A 1 80 ? 9.613 -3.783 13.477 1.00 50.75 80 ILE A N 1
ATOM 635 C CA . ILE A 1 80 ? 9.360 -3.490 14.896 1.00 50.75 80 ILE A CA 1
ATOM 636 C C . ILE A 1 80 ? 8.080 -2.639 14.962 1.00 50.75 80 ILE A C 1
ATOM 638 O O . ILE A 1 80 ? 8.105 -1.410 14.958 1.00 50.75 80 ILE A O 1
ATOM 642 N N . GLY A 1 81 ? 6.924 -3.307 14.920 1.00 58.47 81 GLY A N 1
ATOM 643 C CA . GLY A 1 81 ? 5.605 -2.692 15.113 1.00 58.47 81 GLY A CA 1
ATOM 644 C C . GLY A 1 81 ? 5.052 -1.860 13.945 1.00 58.47 81 GLY A C 1
ATOM 645 O O . GLY A 1 81 ? 4.019 -1.206 14.113 1.00 58.47 81 GLY A O 1
ATOM 646 N N . ARG A 1 82 ? 5.692 -1.861 12.765 1.00 69.69 82 ARG A N 1
ATOM 647 C CA . ARG A 1 82 ? 5.245 -1.110 11.579 1.00 69.69 82 ARG A CA 1
ATOM 648 C C . ARG A 1 82 ? 5.436 -1.913 10.304 1.00 69.69 82 ARG A C 1
ATOM 650 O O . ARG A 1 82 ? 6.560 -2.173 9.900 1.00 69.69 82 ARG A O 1
ATOM 657 N N . THR A 1 83 ? 4.329 -2.173 9.615 1.00 75.62 83 THR A N 1
ATOM 658 C CA . THR A 1 83 ? 4.363 -2.818 8.304 1.00 75.62 83 THR A CA 1
ATOM 659 C C . THR A 1 83 ? 5.100 -1.939 7.295 1.00 75.62 83 THR A C 1
ATOM 661 O O . THR A 1 83 ? 4.672 -0.806 7.037 1.00 75.62 83 THR A O 1
ATOM 664 N N . ARG A 1 84 ? 6.187 -2.455 6.722 1.00 79.00 84 ARG A N 1
ATOM 665 C CA . ARG A 1 84 ? 7.072 -1.713 5.815 1.00 79.00 84 ARG A CA 1
ATOM 666 C C . ARG A 1 84 ? 6.306 -1.232 4.584 1.00 79.00 84 ARG A C 1
ATOM 668 O O . ARG A 1 84 ? 5.401 -1.907 4.114 1.00 79.00 84 ARG A O 1
ATOM 675 N N . ILE A 1 85 ? 6.636 -0.056 4.057 1.00 87.19 85 ILE A N 1
ATOM 676 C CA . ILE A 1 85 ? 6.115 0.424 2.767 1.00 87.19 85 ILE A CA 1
ATOM 677 C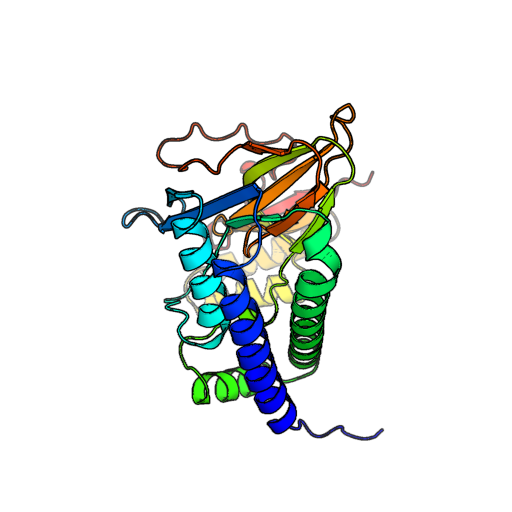 C . ILE A 1 85 ? 7.271 0.575 1.789 1.00 87.19 85 ILE A C 1
ATOM 679 O O . ILE A 1 85 ? 8.372 0.960 2.186 1.00 87.19 85 ILE A O 1
ATOM 683 N N . THR A 1 86 ? 7.025 0.257 0.524 1.00 89.88 86 THR A N 1
ATOM 684 C CA . THR A 1 86 ? 8.050 0.238 -0.527 1.00 89.88 86 THR A CA 1
ATOM 685 C C . THR A 1 86 ? 7.569 0.994 -1.769 1.00 89.88 86 THR A C 1
ATOM 687 O O . THR A 1 86 ? 7.396 0.404 -2.837 1.00 89.88 86 THR A O 1
ATOM 690 N N . PRO A 1 87 ? 7.314 2.313 -1.646 1.00 94.94 87 PRO A N 1
ATOM 691 C CA . PRO A 1 87 ? 6.921 3.128 -2.784 1.00 94.94 87 PRO A CA 1
ATOM 692 C C . PRO A 1 87 ? 8.006 3.142 -3.864 1.00 94.94 87 PRO A C 1
ATOM 694 O O . PRO A 1 87 ? 9.180 3.415 -3.603 1.00 94.94 87 PRO A O 1
ATOM 697 N N . GLY A 1 88 ? 7.583 2.923 -5.100 1.00 97.25 88 GLY A N 1
ATOM 698 C CA . GLY A 1 88 ? 8.425 2.940 -6.284 1.00 97.25 88 GLY A CA 1
ATOM 699 C C . GLY A 1 88 ? 7.571 3.007 -7.542 1.00 97.25 88 GLY A C 1
ATOM 700 O O . GLY A 1 88 ? 6.401 2.635 -7.526 1.00 97.25 88 GLY A O 1
ATOM 701 N N . ILE A 1 89 ? 8.144 3.515 -8.624 1.00 98.06 89 ILE A N 1
ATOM 702 C CA . ILE A 1 89 ? 7.505 3.578 -9.937 1.00 98.06 89 ILE A CA 1
ATOM 703 C C . ILE A 1 89 ? 8.459 2.950 -10.942 1.00 98.06 89 ILE A C 1
ATOM 705 O O . ILE A 1 89 ? 9.631 3.321 -10.971 1.00 98.06 89 ILE A O 1
ATOM 709 N N . ILE A 1 90 ? 7.946 2.054 -11.781 1.00 98.00 90 ILE A N 1
ATOM 710 C CA . ILE A 1 90 ? 8.639 1.617 -12.995 1.00 98.00 90 ILE A CA 1
ATOM 711 C C . ILE A 1 90 ? 7.744 1.924 -14.188 1.00 98.00 90 ILE A C 1
ATOM 713 O O . ILE A 1 90 ? 6.567 1.564 -14.185 1.00 98.00 90 ILE A O 1
ATOM 717 N N . ILE A 1 91 ? 8.297 2.618 -15.179 1.00 97.94 91 ILE A N 1
ATOM 718 C CA . ILE A 1 91 ? 7.632 2.922 -16.442 1.00 97.94 91 ILE A CA 1
ATOM 719 C C . ILE A 1 91 ? 8.286 2.057 -17.516 1.00 97.94 91 ILE A C 1
ATOM 721 O O . ILE A 1 91 ? 9.442 2.278 -17.877 1.00 97.94 91 ILE A O 1
ATOM 725 N N . PHE A 1 92 ? 7.541 1.077 -18.005 1.00 97.69 92 PHE A N 1
ATOM 726 C CA . PHE A 1 92 ? 7.900 0.162 -19.079 1.00 97.69 92 PHE A CA 1
ATOM 727 C C . PHE A 1 92 ? 7.303 0.635 -20.417 1.00 97.69 92 PHE A C 1
ATOM 729 O O . PHE A 1 92 ? 6.250 1.288 -20.410 1.00 97.69 92 PHE A O 1
ATOM 736 N N . PRO A 1 93 ? 7.915 0.288 -21.564 1.00 97.00 93 PRO A N 1
ATOM 737 C CA . PRO A 1 93 ? 7.238 0.373 -22.856 1.00 97.00 93 PRO A CA 1
ATOM 738 C C . PRO A 1 93 ? 6.041 -0.593 -22.903 1.00 97.00 93 PRO A C 1
ATOM 740 O O . PRO A 1 93 ? 5.984 -1.573 -22.152 1.00 97.00 93 PRO A O 1
ATOM 743 N N . LEU A 1 94 ? 5.070 -0.343 -23.788 1.00 96.31 94 LEU A N 1
ATOM 744 C CA . LEU A 1 94 ? 3.865 -1.183 -23.890 1.00 96.31 94 LEU A CA 1
ATOM 745 C C . LEU A 1 94 ? 4.175 -2.636 -24.277 1.00 96.31 94 LEU A C 1
ATOM 747 O O . LEU A 1 94 ? 3.399 -3.528 -23.934 1.00 96.31 94 LEU A O 1
ATOM 751 N N . SER A 1 95 ? 5.307 -2.890 -24.937 1.00 95.88 95 SER A N 1
ATOM 752 C CA . SER A 1 95 ? 5.758 -4.237 -25.311 1.00 95.88 95 SER A CA 1
ATOM 753 C C . SER A 1 95 ? 5.942 -5.176 -24.114 1.00 95.88 95 SER A C 1
ATOM 755 O O . SER A 1 95 ? 5.717 -6.375 -24.242 1.00 95.88 95 SER A O 1
ATOM 757 N N . GLU A 1 96 ? 6.290 -4.641 -22.941 1.00 96.19 96 GLU A N 1
ATOM 758 C CA . GLU A 1 96 ? 6.494 -5.421 -21.710 1.00 96.19 96 GLU A CA 1
ATOM 759 C C . GLU A 1 96 ? 5.176 -5.778 -21.000 1.00 96.19 96 GLU A C 1
ATOM 761 O O . GLU A 1 96 ? 5.158 -6.591 -20.072 1.00 96.19 96 GLU A O 1
ATOM 766 N N . TYR A 1 97 ? 4.055 -5.169 -21.414 1.00 96.25 97 TYR A N 1
ATOM 767 C CA . TYR A 1 97 ? 2.784 -5.255 -20.691 1.00 96.25 97 TYR A CA 1
ATOM 768 C C . TYR A 1 97 ? 2.315 -6.689 -20.495 1.00 96.25 97 TYR A C 1
ATOM 770 O O . TYR A 1 97 ? 1.997 -7.072 -19.374 1.00 96.25 97 TYR A O 1
ATOM 778 N N . ILE A 1 98 ? 2.289 -7.489 -21.562 1.00 95.44 98 ILE A N 1
ATOM 779 C CA . ILE A 1 98 ? 1.727 -8.844 -21.511 1.00 95.44 98 ILE A CA 1
ATOM 780 C C . ILE A 1 98 ? 2.476 -9.692 -20.480 1.00 95.44 98 ILE A C 1
ATOM 782 O O . ILE A 1 98 ? 1.848 -10.288 -19.608 1.00 95.44 98 ILE A O 1
ATOM 786 N N . HIS A 1 99 ? 3.807 -9.716 -20.551 1.00 95.25 99 HIS A N 1
ATOM 787 C CA . HIS A 1 99 ? 4.613 -10.579 -19.698 1.00 95.25 99 HIS A CA 1
ATOM 788 C C . HIS A 1 99 ? 4.587 -10.128 -18.231 1.00 95.25 99 HIS A C 1
ATOM 790 O O . HIS A 1 99 ? 4.243 -10.913 -17.345 1.00 95.25 99 HIS A O 1
ATOM 796 N N . ILE A 1 100 ? 4.874 -8.852 -17.959 1.00 96.50 100 ILE A N 1
ATOM 797 C CA . ILE A 1 100 ? 4.946 -8.353 -16.580 1.00 96.50 100 ILE A CA 1
ATOM 798 C C . ILE A 1 100 ? 3.559 -8.340 -15.924 1.00 96.50 100 ILE A C 1
ATOM 800 O O . ILE A 1 100 ? 3.436 -8.688 -14.748 1.00 96.50 100 ILE A O 1
ATOM 804 N N . ASN A 1 101 ? 2.495 -7.989 -16.659 1.00 96.75 101 ASN A N 1
ATOM 805 C CA . ASN A 1 101 ? 1.139 -8.008 -16.109 1.00 96.75 101 ASN A CA 1
ATOM 806 C C . ASN A 1 101 ? 0.701 -9.430 -15.737 1.00 96.75 101 ASN A C 1
ATOM 808 O O . ASN A 1 101 ? 0.120 -9.605 -14.672 1.00 96.75 101 ASN A O 1
ATOM 812 N N . GLN A 1 102 ? 1.044 -10.451 -16.532 1.00 97.31 102 GLN A N 1
ATOM 813 C CA . GLN A 1 102 ? 0.764 -11.850 -16.181 1.00 97.31 102 GLN A CA 1
ATOM 814 C C . GLN A 1 102 ? 1.432 -12.267 -14.862 1.00 97.31 102 GLN A C 1
ATOM 816 O O . GLN A 1 102 ? 0.804 -12.929 -14.035 1.00 97.31 102 GLN A O 1
ATOM 821 N N . LEU A 1 103 ? 2.689 -11.870 -14.636 1.00 97.94 103 LEU A N 1
ATOM 822 C CA . LEU A 1 103 ? 3.386 -12.139 -13.373 1.00 97.94 103 LEU A CA 1
ATOM 823 C C . LEU A 1 103 ? 2.706 -11.424 -12.196 1.00 97.94 103 LEU A C 1
ATOM 825 O O . LEU A 1 103 ? 2.457 -12.031 -11.153 1.00 97.94 103 LEU A O 1
ATOM 829 N N . VAL A 1 104 ? 2.348 -10.148 -12.368 1.00 97.94 104 VAL A N 1
ATOM 830 C CA . VAL A 1 104 ? 1.662 -9.368 -11.326 1.00 97.94 104 VAL A CA 1
ATOM 831 C C . VAL A 1 104 ? 0.256 -9.904 -11.034 1.00 97.94 104 VAL A C 1
ATOM 833 O O . VAL A 1 104 ? -0.158 -9.926 -9.874 1.00 97.94 104 VAL A O 1
ATOM 836 N N . GLU A 1 105 ? -0.479 -10.365 -12.044 1.00 97.69 105 GLU A N 1
ATOM 837 C CA . GLU A 1 105 ? -1.798 -10.978 -11.875 1.00 97.69 105 GLU A CA 1
ATOM 838 C C . GLU A 1 105 ? -1.722 -12.265 -11.057 1.00 97.69 105 GLU A C 1
ATOM 840 O O . GLU A 1 105 ? -2.479 -12.398 -10.095 1.00 97.69 105 GLU A O 1
ATOM 845 N N . LYS A 1 106 ? -0.772 -13.166 -11.355 1.00 97.75 106 LYS A N 1
ATOM 846 C CA . LYS A 1 106 ? -0.537 -14.380 -10.551 1.00 97.75 106 LYS A CA 1
ATOM 847 C C . LYS A 1 106 ? -0.304 -14.039 -9.078 1.00 97.75 106 LYS A C 1
ATOM 849 O O . LYS A 1 106 ? -1.018 -14.548 -8.213 1.00 97.75 106 LYS A O 1
ATOM 854 N N . ILE A 1 107 ? 0.606 -13.094 -8.817 1.00 98.25 107 ILE A N 1
ATOM 855 C CA . ILE A 1 107 ? 0.892 -12.596 -7.465 1.00 98.25 107 ILE A CA 1
ATOM 856 C C . ILE A 1 107 ? -0.394 -12.088 -6.811 1.00 98.25 107 ILE A C 1
ATOM 858 O O . ILE A 1 107 ? -0.749 -12.520 -5.717 1.00 98.25 107 ILE A O 1
ATOM 862 N N . ASN A 1 108 ? -1.114 -11.172 -7.462 1.00 97.69 108 ASN A N 1
ATOM 863 C CA . ASN A 1 108 ? -2.301 -10.547 -6.883 1.00 97.69 108 ASN A CA 1
ATOM 864 C C . ASN A 1 108 ? -3.438 -11.557 -6.633 1.00 97.69 108 ASN A C 1
ATOM 866 O O . ASN A 1 108 ? -4.128 -11.418 -5.626 1.00 97.69 108 ASN A O 1
ATOM 870 N N . ILE A 1 109 ? -3.586 -12.593 -7.466 1.00 97.69 109 ILE A N 1
ATOM 871 C CA . ILE A 1 109 ? -4.519 -13.708 -7.232 1.00 97.69 109 ILE A CA 1
ATOM 872 C C . ILE A 1 109 ? -4.118 -14.490 -5.975 1.00 97.69 109 ILE A C 1
ATOM 874 O O . ILE A 1 109 ? -4.957 -14.749 -5.111 1.00 97.69 109 ILE A O 1
ATOM 878 N N . THR A 1 110 ? -2.837 -14.837 -5.822 1.00 97.25 110 THR A N 1
ATOM 879 C CA . THR A 1 110 ? -2.347 -15.512 -4.611 1.00 97.25 110 THR A CA 1
ATOM 880 C C . THR A 1 110 ? -2.581 -14.647 -3.365 1.00 97.25 110 THR A C 1
ATOM 882 O O . THR A 1 110 ? -3.045 -15.149 -2.339 1.00 97.25 110 THR A O 1
ATOM 885 N N . LYS A 1 111 ? -2.358 -13.329 -3.459 1.00 96.31 111 LYS A N 1
ATOM 886 C CA . LYS A 1 111 ? -2.652 -12.368 -2.380 1.00 96.31 111 LYS A CA 1
ATOM 887 C C . LYS A 1 111 ? -4.143 -12.298 -2.037 1.00 96.31 111 LYS A C 1
ATOM 889 O O . LYS A 1 111 ? -4.479 -12.211 -0.856 1.00 96.31 111 LYS A O 1
ATOM 894 N N . ASP A 1 112 ? -5.029 -12.363 -3.030 1.00 95.56 112 ASP A N 1
ATOM 895 C CA . ASP A 1 112 ? -6.482 -12.397 -2.822 1.00 95.56 112 ASP A CA 1
ATOM 896 C C . ASP A 1 112 ? -6.922 -13.679 -2.102 1.00 95.56 112 ASP A C 1
ATOM 898 O O . ASP A 1 112 ? -7.724 -13.617 -1.168 1.00 95.56 112 ASP A O 1
ATOM 902 N N . ASN A 1 113 ? -6.330 -14.827 -2.441 1.00 93.75 113 ASN A N 1
ATOM 903 C CA . ASN A 1 113 ? -6.588 -16.089 -1.742 1.00 93.75 113 ASN A CA 1
ATOM 904 C C . ASN A 1 113 ? -6.124 -16.039 -0.278 1.00 93.75 113 ASN A C 1
ATOM 906 O O . ASN A 1 113 ? -6.850 -16.463 0.622 1.00 93.75 113 ASN A O 1
ATOM 910 N N . ILE A 1 114 ? -4.949 -15.455 -0.014 1.00 93.19 114 ILE A N 1
ATOM 911 C CA . ILE A 1 114 ? -4.480 -15.216 1.359 1.00 93.19 114 ILE A CA 1
ATOM 912 C C . ILE A 1 114 ? -5.449 -14.284 2.099 1.00 93.19 114 ILE A C 1
ATOM 914 O O . ILE A 1 114 ? -5.827 -14.560 3.237 1.00 93.19 114 ILE A O 1
ATOM 918 N N . GLN A 1 115 ? -5.893 -13.198 1.462 1.00 92.69 115 GLN A N 1
ATOM 919 C CA . GLN A 1 115 ? -6.857 -12.267 2.050 1.00 92.69 115 GLN A CA 1
ATOM 920 C C . GLN A 1 115 ? -8.185 -12.959 2.393 1.00 92.69 11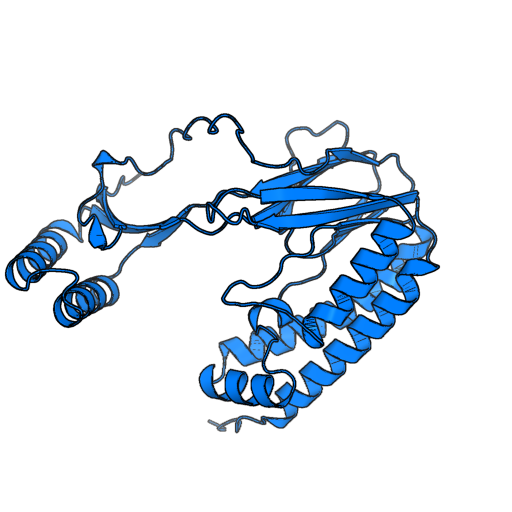5 GLN A C 1
ATOM 922 O O . GLN A 1 115 ? -8.740 -12.694 3.461 1.00 92.69 115 GLN A O 1
ATOM 927 N N . ALA A 1 116 ? -8.668 -13.867 1.542 1.00 90.56 116 ALA A N 1
ATOM 928 C CA . ALA A 1 116 ? -9.866 -14.659 1.800 1.00 90.56 116 ALA A CA 1
ATOM 929 C C . ALA A 1 116 ? -9.699 -15.583 3.019 1.00 90.56 116 ALA A C 1
ATOM 931 O O . ALA A 1 116 ? -10.597 -15.641 3.865 1.00 90.56 116 ALA A O 1
ATOM 932 N N . LEU A 1 117 ? -8.540 -16.238 3.174 1.00 89.19 117 LEU A N 1
ATOM 933 C CA . LEU A 1 117 ? -8.236 -17.044 4.365 1.00 89.19 117 LEU A CA 1
ATOM 934 C C . LEU A 1 117 ? -8.237 -16.197 5.642 1.00 89.19 117 LEU A C 1
ATOM 936 O O . LEU A 1 117 ? -8.846 -16.589 6.637 1.00 89.19 117 LEU A O 1
ATOM 940 N N . LEU A 1 118 ? -7.624 -15.009 5.605 1.00 87.44 118 LEU A N 1
ATOM 941 C CA . LEU A 1 118 ? -7.582 -14.093 6.752 1.00 87.44 118 LEU A CA 1
ATOM 942 C C . LEU A 1 118 ? -8.964 -13.590 7.177 1.00 87.44 118 LEU A C 1
ATOM 944 O O . LEU A 1 118 ? -9.162 -13.257 8.343 1.00 87.44 118 LEU A O 1
ATOM 948 N N . SER A 1 119 ? -9.908 -13.503 6.242 1.00 85.56 119 SER A N 1
ATOM 949 C CA . SER A 1 119 ? -11.280 -13.073 6.520 1.00 85.56 119 SER A CA 1
ATOM 950 C C . SER A 1 119 ? -12.171 -14.187 7.071 1.00 85.56 119 SER A C 1
ATOM 952 O O . SER A 1 119 ? -13.209 -13.887 7.656 1.00 85.56 119 SER A O 1
ATOM 954 N N . THR A 1 120 ? -11.792 -15.450 6.883 1.00 84.06 120 THR A N 1
ATOM 955 C CA . THR A 1 120 ? -12.633 -16.619 7.191 1.00 84.06 120 THR A CA 1
ATOM 956 C C . THR A 1 120 ? -12.127 -17.448 8.370 1.00 84.06 120 THR A C 1
ATOM 958 O O . THR A 1 120 ? -12.906 -18.192 8.959 1.00 84.06 120 THR A O 1
ATOM 961 N N . HIS A 1 121 ? -10.858 -17.299 8.758 1.00 83.00 121 HIS A N 1
ATOM 962 C CA . HIS A 1 121 ? -10.218 -18.140 9.770 1.00 83.00 121 HIS A CA 1
ATOM 963 C C . HIS A 1 121 ? -9.658 -17.350 10.957 1.00 83.00 121 HIS A C 1
ATOM 965 O O . HIS A 1 121 ? -9.546 -16.123 10.946 1.00 83.00 121 HIS A O 1
ATOM 971 N N . ASP A 1 122 ? -9.281 -18.086 12.005 1.00 85.25 122 ASP A N 1
ATOM 972 C CA . ASP A 1 122 ? -8.682 -17.528 13.214 1.00 85.25 122 ASP A CA 1
ATOM 973 C C . ASP A 1 122 ? -7.307 -16.898 12.924 1.00 85.25 122 ASP A C 1
ATOM 975 O O . ASP A 1 122 ? -6.315 -17.577 12.631 1.00 85.25 122 ASP A O 1
ATOM 979 N N . LEU A 1 123 ? -7.246 -15.573 13.067 1.00 85.06 123 LEU A N 1
ATOM 980 C CA . LEU A 1 123 ? -6.038 -14.778 12.870 1.00 85.06 123 LEU A CA 1
ATOM 981 C C . LEU A 1 123 ? -4.888 -15.193 13.796 1.00 85.06 123 LEU A C 1
ATOM 983 O O . LEU A 1 123 ? -3.732 -15.046 13.406 1.00 85.06 123 LEU A O 1
ATOM 987 N N . HIS A 1 124 ? -5.159 -15.699 15.003 1.00 84.81 124 HIS A N 1
ATOM 988 C CA . HIS A 1 124 ? -4.104 -16.144 15.914 1.00 84.81 124 HIS A CA 1
ATOM 989 C C . HIS A 1 124 ? -3.391 -17.387 15.379 1.00 84.81 124 HIS A C 1
ATOM 991 O O . HIS A 1 124 ? -2.161 -17.441 15.404 1.00 84.81 124 HIS A O 1
ATOM 997 N N . LYS A 1 125 ? -4.142 -18.344 14.821 1.00 85.62 125 LYS A N 1
ATOM 998 C CA . LYS A 1 125 ? -3.578 -19.556 14.207 1.00 85.62 125 LYS A CA 1
ATOM 999 C C . LYS A 1 125 ? -2.782 -19.238 12.943 1.00 85.62 125 LYS A C 1
ATOM 1001 O O . LYS A 1 125 ? -1.676 -19.748 12.763 1.00 85.62 125 LYS A O 1
ATOM 1006 N N . LEU A 1 126 ? -3.305 -18.350 12.096 1.00 85.31 126 LEU A N 1
ATOM 1007 C CA . LEU A 1 126 ? -2.603 -17.892 10.892 1.00 85.31 126 LEU A CA 1
ATOM 1008 C C . LEU A 1 126 ? -1.310 -17.143 11.237 1.00 85.31 126 LEU A C 1
ATOM 1010 O O . LEU A 1 126 ? -0.281 -17.380 10.612 1.00 85.31 126 LEU A O 1
ATOM 1014 N N . ARG A 1 127 ? -1.324 -16.299 12.278 1.00 85.31 127 ARG A N 1
ATOM 1015 C CA . ARG A 1 127 ? -0.107 -15.646 12.786 1.00 85.31 127 ARG A CA 1
ATOM 1016 C C . ARG A 1 127 ? 0.913 -16.651 13.291 1.00 85.31 127 ARG A C 1
ATOM 1018 O O . ARG A 1 127 ? 2.064 -16.552 12.899 1.00 85.31 127 ARG A O 1
ATOM 1025 N N . ALA A 1 128 ? 0.500 -17.622 14.105 1.00 85.44 128 ALA A N 1
ATOM 1026 C CA . ALA A 1 128 ? 1.407 -18.655 14.604 1.00 85.44 128 ALA A CA 1
ATOM 1027 C C . ALA A 1 128 ? 2.055 -19.444 13.453 1.00 85.44 128 ALA A C 1
ATOM 1029 O O . ALA A 1 128 ? 3.248 -19.730 13.490 1.00 85.44 128 ALA A O 1
ATOM 1030 N N . THR A 1 129 ? 1.285 -19.736 12.403 1.00 84.88 129 THR A N 1
ATOM 1031 C CA . THR A 1 129 ? 1.785 -20.392 11.186 1.00 84.88 129 THR A CA 1
ATOM 1032 C C . THR A 1 129 ? 2.804 -19.523 10.462 1.00 84.88 129 THR A C 1
ATOM 1034 O O . THR A 1 129 ? 3.919 -19.977 10.225 1.00 84.88 129 THR A O 1
ATOM 1037 N N . LEU A 1 130 ? 2.464 -18.256 10.199 1.00 86.25 130 LEU A N 1
ATOM 1038 C CA . LEU A 1 130 ? 3.383 -17.304 9.580 1.00 86.25 130 LEU A CA 1
ATOM 1039 C C . LEU A 1 130 ? 4.667 -17.150 10.397 1.00 86.25 130 LEU A C 1
ATOM 1041 O O . LEU A 1 130 ? 5.739 -17.128 9.815 1.00 86.25 130 LEU A O 1
ATOM 1045 N N . THR A 1 131 ? 4.587 -17.118 11.729 1.00 84.88 131 THR A N 1
ATOM 1046 C CA . THR A 1 131 ? 5.765 -17.017 12.599 1.00 84.88 131 THR A CA 1
ATOM 1047 C C . THR A 1 131 ? 6.724 -18.198 12.443 1.00 84.88 131 THR A C 1
ATOM 1049 O O . THR A 1 131 ? 7.930 -17.996 12.549 1.00 84.88 131 THR A O 1
ATOM 1052 N N . ARG A 1 132 ? 6.221 -19.408 12.152 1.00 84.62 132 ARG A N 1
ATOM 1053 C CA . ARG A 1 132 ? 7.074 -20.574 11.851 1.00 84.62 132 ARG A CA 1
ATOM 1054 C C . ARG A 1 132 ? 7.809 -20.436 10.516 1.00 84.62 132 ARG A C 1
ATOM 1056 O O . ARG A 1 132 ? 8.928 -20.919 10.414 1.00 84.62 132 ARG A O 1
ATOM 1063 N N . GLN A 1 133 ? 7.190 -19.792 9.525 1.00 83.38 133 GLN A N 1
ATOM 1064 C CA . GLN A 1 133 ? 7.810 -19.530 8.219 1.00 83.38 133 GLN A CA 1
ATOM 1065 C C . GLN A 1 133 ? 8.792 -18.355 8.297 1.00 83.38 133 GLN A C 1
ATOM 1067 O O . GLN A 1 133 ? 9.943 -18.448 7.884 1.00 83.38 133 GLN A O 1
ATOM 1072 N N . ASN A 1 134 ? 8.325 -17.236 8.849 1.00 82.56 134 ASN A N 1
ATOM 1073 C CA . ASN A 1 134 ? 9.084 -16.019 9.056 1.00 82.56 134 ASN A CA 1
ATOM 1074 C C . ASN A 1 134 ? 8.461 -15.180 10.183 1.00 82.56 134 ASN A C 1
ATOM 1076 O O . ASN A 1 134 ? 7.448 -14.501 9.994 1.00 82.56 134 ASN A O 1
ATOM 1080 N N . ALA A 1 135 ? 9.113 -15.171 11.346 1.00 77.88 135 ALA A N 1
ATOM 1081 C CA . ALA A 1 135 ? 8.677 -14.429 12.530 1.00 77.88 135 ALA A CA 1
ATOM 1082 C C . ALA A 1 135 ? 8.553 -12.911 12.324 1.00 77.88 135 ALA A C 1
ATOM 1084 O O . ALA A 1 135 ? 7.834 -12.252 13.075 1.00 77.88 135 ALA A O 1
ATOM 1085 N N . LEU A 1 136 ? 9.241 -12.364 11.323 1.00 74.75 136 LEU A N 1
ATOM 1086 C CA . LEU A 1 136 ? 9.293 -10.933 11.060 1.00 74.75 136 LEU A CA 1
ATOM 1087 C C . LEU A 1 136 ? 8.258 -10.488 10.007 1.00 74.75 136 LEU A C 1
ATOM 1089 O O . LEU A 1 136 ? 7.938 -9.306 9.913 1.00 74.75 136 LEU A O 1
ATOM 1093 N N . CYS A 1 137 ? 7.664 -11.421 9.257 1.00 80.94 137 CYS A N 1
ATOM 1094 C CA . CYS A 1 137 ? 6.697 -11.109 8.206 1.00 80.94 137 CYS A CA 1
ATOM 1095 C C . CYS A 1 137 ? 5.321 -10.696 8.766 1.00 80.94 137 CYS A C 1
ATOM 1097 O O . CYS A 1 137 ? 4.745 -11.349 9.639 1.00 80.94 137 CYS A O 1
ATOM 1099 N N . SER A 1 138 ? 4.745 -9.622 8.222 1.00 82.75 138 SER A N 1
ATOM 1100 C CA . SER A 1 138 ? 3.392 -9.160 8.529 1.00 82.75 138 SER A CA 1
ATOM 1101 C C . SER A 1 138 ? 2.355 -9.758 7.580 1.00 82.75 138 SER A C 1
ATOM 1103 O O . SER A 1 138 ? 2.450 -9.624 6.360 1.00 82.75 138 SER A O 1
ATOM 1105 N N . LEU A 1 139 ? 1.249 -10.266 8.139 1.00 86.00 139 LEU A N 1
ATOM 1106 C CA . LEU A 1 139 ? 0.071 -10.682 7.359 1.00 86.00 139 LEU A CA 1
ATOM 1107 C C . LEU A 1 139 ? -0.464 -9.569 6.444 1.00 86.00 139 LEU A C 1
ATOM 1109 O O . LEU A 1 139 ? -1.012 -9.852 5.384 1.00 86.00 139 LEU A O 1
ATOM 1113 N N . VAL A 1 140 ? -0.291 -8.302 6.835 1.00 85.69 140 VAL A N 1
ATOM 1114 C CA . VAL A 1 140 ? -0.727 -7.153 6.028 1.00 85.69 140 VAL A CA 1
ATOM 1115 C C . VAL A 1 140 ? 0.120 -7.010 4.761 1.00 85.69 140 VAL A C 1
ATOM 1117 O O . VAL A 1 140 ? -0.411 -6.628 3.722 1.00 85.69 140 VAL A O 1
ATOM 1120 N N . MET A 1 141 ? 1.422 -7.322 4.804 1.00 85.62 141 MET A N 1
ATOM 1121 C CA . MET A 1 141 ? 2.259 -7.294 3.596 1.00 85.62 141 MET A CA 1
ATOM 1122 C C . MET A 1 141 ? 1.835 -8.351 2.588 1.00 85.62 141 MET A C 1
ATOM 1124 O O . MET A 1 141 ? 1.820 -8.087 1.380 1.00 85.62 141 MET A O 1
ATOM 1128 N N . LEU A 1 142 ? 1.430 -9.523 3.080 1.00 90.31 142 LEU A N 1
ATOM 1129 C CA . LEU A 1 142 ? 1.004 -10.623 2.227 1.00 90.31 142 LEU A CA 1
ATOM 1130 C C . LEU A 1 142 ? -0.217 -10.254 1.381 1.00 90.31 142 LEU A C 1
ATOM 1132 O O . LEU A 1 142 ? -0.322 -10.755 0.272 1.00 90.31 142 LEU A O 1
ATOM 1136 N N . THR A 1 143 ? -1.064 -9.314 1.811 1.00 90.88 143 THR A N 1
ATOM 1137 C CA . THR A 1 143 ? -2.282 -8.934 1.070 1.00 90.88 143 THR A CA 1
ATOM 1138 C C . THR A 1 143 ? -2.190 -7.623 0.291 1.00 90.88 143 THR A C 1
ATOM 1140 O O . THR A 1 143 ? -3.079 -7.308 -0.500 1.00 90.88 143 THR A O 1
ATOM 1143 N N . ARG A 1 144 ? -1.112 -6.842 0.443 1.00 91.19 144 ARG A N 1
ATOM 1144 C CA . ARG A 1 144 ? -0.925 -5.608 -0.339 1.00 91.19 144 ARG A CA 1
ATOM 1145 C C . ARG A 1 144 ? -0.636 -5.923 -1.804 1.00 91.19 144 ARG A C 1
ATOM 1147 O O . ARG A 1 144 ? 0.388 -6.533 -2.111 1.00 91.19 144 ARG A O 1
ATOM 1154 N N . LYS A 1 145 ? -1.528 -5.473 -2.688 1.00 94.19 145 LYS A N 1
ATOM 1155 C CA . LYS A 1 145 ? -1.424 -5.665 -4.140 1.00 94.19 145 LYS A CA 1
ATOM 1156 C C . LYS A 1 145 ? -0.304 -4.835 -4.753 1.00 94.19 145 LYS A C 1
ATOM 1158 O O . LYS A 1 145 ? -0.004 -3.739 -4.279 1.00 94.19 145 LYS A O 1
ATOM 1163 N N . ILE A 1 146 ? 0.274 -5.347 -5.831 1.00 95.75 146 ILE A N 1
ATOM 1164 C CA . ILE A 1 146 ? 1.121 -4.566 -6.737 1.00 95.75 146 ILE A CA 1
ATOM 1165 C C . ILE A 1 146 ? 0.190 -3.924 -7.764 1.00 95.75 146 ILE A C 1
ATOM 1167 O O . ILE A 1 146 ? -0.692 -4.594 -8.306 1.00 95.75 146 ILE A O 1
ATOM 1171 N N . HIS A 1 147 ? 0.341 -2.623 -7.990 1.00 95.00 147 HIS A N 1
ATOM 1172 C CA . HIS A 1 147 ? -0.530 -1.886 -8.900 1.00 95.00 147 HIS A CA 1
ATOM 1173 C C . HIS A 1 147 ? 0.074 -1.844 -10.304 1.00 95.00 147 HIS A C 1
ATOM 1175 O O . HIS A 1 147 ? 1.255 -1.538 -10.459 1.00 95.00 147 HIS A O 1
ATOM 1181 N N . VAL A 1 148 ? -0.756 -2.112 -11.312 1.00 96.06 148 VAL A N 1
ATOM 1182 C CA . VAL A 1 148 ? -0.417 -2.012 -12.736 1.00 96.06 148 VAL A CA 1
ATOM 1183 C C . VAL A 1 148 ? -1.347 -1.001 -13.391 1.00 96.06 148 VAL A C 1
ATOM 1185 O O . VAL A 1 148 ? -2.550 -1.003 -13.130 1.00 96.06 148 VAL A O 1
ATOM 1188 N N . LEU A 1 149 ? -0.792 -0.139 -14.239 1.00 94.88 149 LEU A N 1
ATOM 1189 C CA . LEU A 1 149 ? -1.537 0.840 -15.015 1.00 94.88 149 LEU A CA 1
ATOM 1190 C C . LEU A 1 149 ? -1.038 0.869 -16.461 1.00 94.88 149 LEU A C 1
ATOM 1192 O O . LEU A 1 149 ? 0.153 1.033 -16.711 1.00 94.88 149 LEU A O 1
ATOM 1196 N N . LYS A 1 150 ? -1.959 0.774 -17.419 1.00 94.50 150 LYS A N 1
ATOM 1197 C CA . LYS A 1 150 ? -1.676 1.050 -18.829 1.00 94.50 150 LYS A CA 1
ATOM 1198 C C . LYS A 1 150 ? -2.034 2.504 -19.133 1.00 94.50 150 LYS A C 1
ATOM 1200 O O . LYS A 1 150 ? -3.163 2.924 -18.874 1.00 94.50 150 LYS A O 1
ATOM 1205 N N . CYS A 1 151 ? -1.084 3.265 -19.664 1.00 92.00 151 CYS A N 1
ATOM 1206 C CA . CYS A 1 151 ? -1.275 4.654 -20.069 1.00 92.00 151 CYS A CA 1
ATOM 1207 C C . CYS A 1 151 ? -1.097 4.766 -21.584 1.00 92.00 151 CYS A C 1
ATOM 1209 O O . CYS A 1 151 ? 0.005 4.621 -22.101 1.00 92.00 151 CYS A O 1
ATOM 1211 N N . GLU A 1 152 ? -2.188 5.051 -22.288 1.00 90.50 152 GLU A N 1
ATOM 1212 C CA . GLU A 1 152 ? -2.194 5.238 -23.749 1.00 90.50 152 GLU A CA 1
ATOM 1213 C C . GLU A 1 152 ? -2.063 6.718 -24.146 1.00 90.50 152 GLU A C 1
ATOM 1215 O O . GLU A 1 152 ? -2.044 7.065 -25.321 1.00 90.50 152 GLU A O 1
ATOM 1220 N N . GLU A 1 153 ? -1.949 7.602 -23.154 1.00 91.00 153 GLU A N 1
ATOM 1221 C CA . GLU A 1 153 ? -1.869 9.048 -23.321 1.00 91.00 153 GLU A CA 1
ATOM 1222 C C . GLU A 1 153 ? -0.801 9.630 -22.391 1.00 91.00 153 GLU A C 1
ATOM 1224 O O . GLU A 1 153 ? -0.503 9.082 -21.319 1.00 91.00 153 GLU A O 1
ATOM 1229 N N . LYS A 1 154 ? -0.275 10.806 -22.761 1.00 93.44 154 LYS A N 1
ATOM 1230 C CA . LYS A 1 154 ? 0.629 11.575 -21.897 1.00 93.44 154 LYS A CA 1
ATOM 1231 C C . LYS A 1 154 ? -0.013 11.781 -20.532 1.00 93.44 154 LYS A C 1
ATOM 1233 O O . LYS A 1 154 ? -1.173 12.173 -20.447 1.00 93.44 154 LYS A O 1
ATOM 1238 N N . SER A 1 155 ? 0.734 11.551 -19.460 1.00 93.56 155 SER A N 1
ATOM 1239 C CA . SER A 1 155 ? 0.183 11.606 -18.103 1.00 93.56 155 SER A CA 1
ATOM 1240 C C . SER A 1 155 ? 1.174 12.200 -17.112 1.00 93.56 155 SER A C 1
ATOM 1242 O O . SER A 1 155 ? 2.388 12.176 -17.306 1.00 93.56 155 SER A O 1
ATOM 1244 N N . THR A 1 156 ? 0.648 12.750 -16.022 1.00 94.88 156 THR A N 1
ATOM 1245 C CA . THR A 1 156 ? 1.438 13.151 -14.857 1.00 94.88 156 THR A CA 1
ATOM 1246 C C . THR A 1 156 ? 1.109 12.235 -13.694 1.00 94.88 156 THR A C 1
ATOM 1248 O O . THR A 1 156 ? -0.060 12.022 -13.380 1.00 94.88 156 THR A O 1
ATOM 1251 N N . ILE A 1 157 ? 2.137 11.746 -13.012 1.00 95.31 157 ILE A N 1
ATOM 1252 C CA . ILE A 1 157 ? 2.012 10.968 -11.784 1.00 95.31 157 ILE A CA 1
ATOM 1253 C C . ILE A 1 157 ? 2.629 11.777 -10.659 1.00 95.31 157 ILE A C 1
ATOM 1255 O O . ILE A 1 157 ? 3.727 12.300 -10.799 1.00 95.31 157 ILE A O 1
ATOM 1259 N N . SER A 1 158 ? 1.950 11.871 -9.525 1.00 95.06 158 SER A N 1
ATOM 1260 C CA . SER A 1 158 ? 2.524 12.417 -8.301 1.00 95.06 158 SER A CA 1
ATOM 1261 C C . SER A 1 158 ? 2.538 11.365 -7.217 1.00 95.06 158 SER A C 1
ATOM 1263 O O . SER A 1 158 ? 1.501 10.784 -6.888 1.00 95.06 158 SER A O 1
ATOM 1265 N N . VAL A 1 159 ? 3.713 11.185 -6.625 1.00 95.94 159 VAL A N 1
ATOM 1266 C CA . VAL A 1 159 ? 3.872 10.455 -5.373 1.00 95.94 159 VAL A CA 1
ATOM 1267 C C . VAL A 1 159 ? 3.720 11.453 -4.235 1.00 95.94 159 VAL A C 1
ATOM 1269 O O . VAL A 1 159 ? 4.288 12.541 -4.265 1.00 95.94 159 VAL A O 1
ATOM 1272 N N . SER A 1 160 ? 2.889 11.140 -3.248 1.00 92.19 160 SER A N 1
ATOM 1273 C CA . SER A 1 160 ? 2.599 12.070 -2.154 1.00 92.19 160 SER A CA 1
ATOM 1274 C C . SER A 1 160 ? 2.384 11.350 -0.837 1.00 92.19 160 SER A C 1
ATOM 1276 O O . SER A 1 160 ? 1.917 10.211 -0.806 1.00 92.19 160 SER A O 1
ATOM 1278 N N . TRP A 1 161 ? 2.637 12.064 0.260 1.00 88.69 161 TRP A N 1
ATOM 1279 C CA . TRP A 1 161 ? 2.203 11.635 1.581 1.00 88.69 161 TRP A CA 1
ATOM 1280 C C . TRP A 1 161 ? 0.691 11.618 1.688 1.00 88.69 161 TRP A C 1
ATOM 1282 O O . TRP A 1 161 ? -0.021 12.530 1.242 1.00 88.69 161 TRP A O 1
ATOM 1292 N N . TYR A 1 162 ? 0.227 10.593 2.380 1.00 85.12 162 TYR A N 1
ATOM 1293 C CA . TYR A 1 162 ? -1.148 10.393 2.727 1.00 85.12 162 TYR A CA 1
ATOM 1294 C C . TYR A 1 162 ? -1.354 10.422 4.229 1.00 85.12 162 TYR A C 1
ATOM 1296 O O . TYR A 1 162 ? -1.271 9.419 4.937 1.00 85.12 162 TYR A O 1
ATOM 1304 N N . MET A 1 163 ? -1.627 11.638 4.688 1.00 76.81 163 MET A N 1
ATOM 1305 C CA . MET A 1 163 ? -1.947 11.968 6.067 1.00 76.81 163 MET A CA 1
ATOM 1306 C C . MET A 1 163 ? -3.452 11.750 6.269 1.00 76.81 163 MET A C 1
ATOM 1308 O O . MET A 1 163 ? -4.250 12.662 6.050 1.00 76.81 163 MET A O 1
ATOM 1312 N N . ARG A 1 164 ? -3.867 10.527 6.616 1.00 69.00 164 ARG A N 1
ATOM 1313 C CA . ARG A 1 164 ? -5.252 10.253 7.034 1.00 69.00 164 ARG A CA 1
ATOM 1314 C C . ARG A 1 164 ? -5.353 10.288 8.558 1.00 69.00 164 ARG A C 1
ATOM 1316 O O . ARG A 1 164 ? -4.488 9.768 9.255 1.00 69.00 164 ARG A O 1
ATOM 1323 N N . SER A 1 165 ? -6.463 10.807 9.072 1.00 66.06 165 SER A N 1
ATOM 1324 C CA . SER A 1 165 ? -6.939 10.418 10.399 1.00 66.06 165 SER A CA 1
ATOM 1325 C C . SER A 1 165 ? -7.862 9.216 10.239 1.00 66.06 165 SER A C 1
ATOM 1327 O O . SER A 1 165 ? -8.766 9.218 9.405 1.00 66.06 165 SER A O 1
ATOM 1329 N N . GLY A 1 166 ? -7.626 8.170 11.022 1.00 66.31 166 GLY A N 1
ATOM 1330 C CA . GLY A 1 166 ? -8.514 7.020 11.084 1.00 66.31 166 GLY A CA 1
ATOM 1331 C C . GLY A 1 166 ? -9.728 7.394 11.900 1.00 66.31 166 GLY A C 1
ATOM 1332 O O . GLY A 1 166 ? -9.590 7.642 13.094 1.00 66.31 166 GLY A O 1
ATOM 1333 N N . MET A 1 167 ? -10.895 7.441 11.266 1.00 78.06 167 MET A N 1
ATOM 1334 C CA . MET A 1 167 ? -12.154 7.695 11.952 1.00 78.06 167 MET A CA 1
ATOM 1335 C C . MET A 1 167 ? -13.001 6.433 11.980 1.00 78.06 167 MET A C 1
ATOM 1337 O O . MET A 1 167 ? -13.234 5.808 10.948 1.00 78.06 167 MET A O 1
ATOM 1341 N N . ARG A 1 168 ? -13.475 6.064 13.169 1.00 82.62 168 ARG A N 1
ATOM 1342 C CA . ARG A 1 168 ? -14.428 4.965 13.346 1.00 82.62 168 ARG A CA 1
ATOM 1343 C C . ARG A 1 168 ? -15.574 5.426 14.225 1.00 82.62 168 ARG A C 1
ATOM 1345 O O . ARG A 1 168 ? -15.334 5.862 15.348 1.00 82.62 168 ARG A O 1
ATOM 1352 N N . VAL A 1 169 ? -16.799 5.290 13.721 1.00 86.62 169 VAL A N 1
ATOM 1353 C CA . VAL A 1 169 ? -18.017 5.475 14.518 1.00 86.62 169 VAL A CA 1
ATOM 1354 C C . VAL A 1 169 ? -18.107 4.344 15.539 1.00 86.62 169 VAL A C 1
ATOM 1356 O O . VAL A 1 169 ? -17.934 3.172 15.196 1.00 86.62 169 VAL A O 1
ATOM 1359 N N . LEU A 1 170 ? -18.347 4.700 16.794 1.00 88.94 170 LEU A N 1
ATOM 1360 C CA . LEU A 1 170 ? -18.537 3.760 17.883 1.00 88.94 170 LEU A CA 1
ATOM 1361 C C . LEU A 1 170 ? -20.014 3.420 18.015 1.00 88.94 170 LEU A C 1
ATOM 1363 O O . LEU A 1 170 ? -20.843 4.288 18.273 1.00 88.94 170 LEU A O 1
ATOM 1367 N N . LYS A 1 171 ? -20.322 2.134 17.847 1.00 90.81 171 LYS A N 1
ATOM 1368 C CA . LYS A 1 171 ? -21.601 1.566 18.274 1.00 90.81 171 LYS A CA 1
ATOM 1369 C C . LYS A 1 171 ? -21.586 1.393 19.790 1.00 90.81 171 LYS A C 1
ATOM 1371 O O . LYS A 1 171 ? -20.512 1.286 20.376 1.00 90.81 171 LYS A O 1
ATOM 1376 N N . GLU A 1 172 ? -22.760 1.286 20.398 1.00 90.25 172 GLU A N 1
ATOM 1377 C CA . GLU A 1 172 ? -22.930 1.139 21.849 1.00 90.25 172 GLU A CA 1
ATOM 1378 C C . GLU A 1 172 ? -21.990 0.095 22.464 1.00 90.25 172 GLU A C 1
ATOM 1380 O O . GLU A 1 172 ? -21.155 0.433 23.299 1.00 90.25 172 GLU A O 1
ATOM 1385 N N . LYS A 1 173 ? -22.013 -1.146 21.958 1.00 92.25 173 LYS A N 1
ATOM 1386 C CA . LYS A 1 173 ? -21.128 -2.220 22.441 1.00 92.25 173 LYS A CA 1
ATOM 1387 C C . LYS A 1 173 ? -19.643 -1.840 22.388 1.00 92.25 173 LYS A C 1
ATOM 1389 O O . LYS A 1 173 ? -18.902 -2.121 23.332 1.00 92.25 173 LYS A O 1
ATOM 1394 N N . ASP A 1 174 ? -19.210 -1.213 21.293 1.00 90.56 174 ASP A N 1
ATOM 1395 C CA . ASP A 1 174 ? -17.819 -0.793 21.090 1.00 90.56 174 ASP A CA 1
ATOM 1396 C C . ASP A 1 174 ? -17.434 0.359 22.030 1.00 90.56 174 ASP A C 1
ATOM 1398 O O . ASP A 1 174 ? -16.310 0.379 22.538 1.00 90.56 174 ASP A O 1
ATOM 1402 N N . PHE A 1 175 ? -18.351 1.305 22.262 1.00 93.88 175 PHE A N 1
ATOM 1403 C CA . PHE A 1 175 ? -18.165 2.420 23.187 1.00 93.88 175 PHE A CA 1
ATOM 1404 C C . PHE A 1 175 ? -18.046 1.905 24.623 1.00 93.88 175 PHE A C 1
ATOM 1406 O O . PHE A 1 175 ? -17.018 2.120 25.265 1.00 93.88 175 PHE A O 1
ATOM 1413 N N . SER A 1 176 ? -19.032 1.138 25.096 1.00 93.31 176 SER A N 1
ATOM 1414 C CA . SER A 1 176 ? -19.074 0.634 26.472 1.00 93.31 176 SER A CA 1
ATOM 1415 C C . SER A 1 176 ? -17.882 -0.257 26.800 1.00 93.31 176 SER A C 1
ATOM 1417 O O . SER A 1 176 ? -17.211 -0.045 27.808 1.00 93.31 176 SER A O 1
ATOM 1419 N N . THR A 1 177 ? -17.545 -1.192 25.905 1.00 94.38 177 THR A N 1
ATOM 1420 C CA . THR A 1 177 ? -16.376 -2.071 26.081 1.00 94.38 177 THR A CA 1
ATOM 1421 C C . THR A 1 177 ? -15.085 -1.259 26.187 1.00 94.38 177 THR A C 1
ATOM 1423 O O . THR A 1 177 ? -14.170 -1.611 26.929 1.00 94.38 177 THR A O 1
ATOM 1426 N N . ARG A 1 178 ? -14.980 -0.165 25.429 1.00 94.00 178 ARG A N 1
ATOM 1427 C CA . ARG A 1 178 ? -13.794 0.688 25.433 1.00 94.00 178 ARG A CA 1
ATOM 1428 C C . ARG A 1 178 ? -13.672 1.503 26.718 1.00 94.00 178 ARG A C 1
ATOM 1430 O O . ARG A 1 178 ? -12.564 1.570 27.240 1.00 94.00 178 ARG A O 1
ATOM 1437 N N . ILE A 1 179 ? -14.767 2.060 27.237 1.00 96.31 179 ILE A N 1
ATOM 1438 C CA . ILE A 1 179 ? -14.767 2.754 28.534 1.00 96.31 179 ILE A CA 1
ATOM 1439 C C . ILE A 1 179 ? -14.407 1.786 29.663 1.00 96.31 179 ILE A C 1
ATOM 1441 O O . ILE A 1 179 ? -13.498 2.067 30.437 1.00 96.31 179 ILE A O 1
ATOM 1445 N N . GLN A 1 180 ? -15.029 0.606 29.700 1.00 94.19 180 GLN A N 1
ATOM 1446 C CA . GLN A 1 180 ? -14.731 -0.418 30.708 1.00 94.19 180 GLN A CA 1
ATOM 1447 C C . GLN A 1 180 ? -13.254 -0.821 30.689 1.00 94.19 180 GLN A C 1
ATOM 1449 O O . GLN A 1 180 ? -12.608 -0.845 31.733 1.00 94.19 180 GLN A O 1
ATOM 1454 N N . LYS A 1 181 ? -12.685 -1.061 29.500 1.00 94.62 181 LYS A N 1
ATOM 1455 C CA . LYS A 1 181 ? -11.250 -1.344 29.361 1.00 94.62 181 LYS A CA 1
ATOM 1456 C C . LYS A 1 181 ? -10.374 -0.169 29.789 1.00 94.62 181 LYS A C 1
ATOM 1458 O O . LYS A 1 181 ? -9.295 -0.400 30.319 1.00 94.62 181 LYS A O 1
ATOM 1463 N N . ALA A 1 182 ? -10.784 1.072 29.540 1.00 93.88 182 ALA A N 1
ATOM 1464 C CA . ALA A 1 182 ? -10.019 2.242 29.964 1.00 93.88 182 ALA A CA 1
ATOM 1465 C C . ALA A 1 182 ? -9.971 2.359 31.493 1.00 93.88 182 ALA A C 1
ATOM 1467 O O . ALA A 1 182 ? -8.901 2.595 32.044 1.00 93.88 182 ALA A O 1
ATOM 1468 N N . VAL A 1 183 ? -11.096 2.105 32.166 1.00 94.75 183 VAL A N 1
ATOM 1469 C CA . VAL A 1 183 ? -11.171 2.074 33.632 1.00 94.75 183 VAL A CA 1
ATOM 1470 C C . VAL A 1 183 ? -10.344 0.922 34.207 1.00 94.75 183 VAL A C 1
ATOM 1472 O O . VAL A 1 183 ? -9.527 1.138 35.092 1.00 94.75 183 VAL A O 1
ATOM 1475 N N . GLN A 1 184 ? -10.471 -0.289 33.651 1.00 94.25 184 GLN A N 1
ATOM 1476 C CA . GLN A 1 184 ? -9.684 -1.458 34.078 1.00 94.25 184 GLN A CA 1
ATOM 1477 C C . GLN A 1 184 ? -8.168 -1.245 33.961 1.00 94.25 184 GLN A C 1
ATOM 1479 O O . GLN A 1 184 ? -7.410 -1.784 34.758 1.00 94.25 184 GLN A O 1
ATOM 1484 N N . ASN A 1 185 ? -7.726 -0.468 32.968 1.00 93.69 185 ASN A N 1
ATOM 1485 C CA . ASN A 1 185 ? -6.314 -0.158 32.744 1.00 93.69 185 ASN A CA 1
ATOM 1486 C C . ASN A 1 185 ? -5.860 1.142 33.432 1.00 93.69 185 ASN A C 1
ATOM 1488 O O . ASN A 1 185 ? -4.778 1.631 33.118 1.00 93.69 185 ASN A O 1
ATOM 1492 N N . ASN A 1 186 ? -6.670 1.722 34.326 1.00 93.25 186 ASN A N 1
ATOM 1493 C CA . ASN A 1 186 ? -6.387 2.985 35.023 1.00 93.25 186 ASN A CA 1
ATOM 1494 C C . ASN A 1 186 ? -6.099 4.177 34.085 1.00 93.25 186 ASN A C 1
ATOM 1496 O O . ASN A 1 186 ? -5.406 5.118 34.461 1.00 93.25 186 ASN A O 1
ATOM 1500 N N . ILE A 1 187 ? -6.626 4.144 32.856 1.00 93.62 187 ILE A N 1
ATOM 1501 C CA . ILE A 1 187 ? -6.578 5.276 31.915 1.00 93.62 187 ILE A CA 1
ATOM 1502 C C . ILE A 1 187 ? -7.654 6.305 32.285 1.00 93.62 187 ILE A C 1
ATOM 1504 O O . ILE A 1 187 ? -7.462 7.500 32.095 1.00 93.62 187 ILE A O 1
ATOM 1508 N N . LEU A 1 188 ? -8.791 5.833 32.804 1.00 93.62 188 LEU A N 1
ATOM 1509 C CA . LEU A 1 188 ? -9.885 6.660 33.304 1.00 93.62 188 LEU A CA 1
ATOM 1510 C C . LEU A 1 188 ? -10.240 6.246 34.730 1.00 93.62 188 LEU A C 1
ATOM 1512 O O . LEU A 1 188 ? -10.226 5.063 35.063 1.00 93.62 188 LEU A O 1
ATOM 1516 N N . GLU A 1 189 ? -10.633 7.216 35.546 1.00 94.12 189 GLU A N 1
ATOM 1517 C CA . GLU A 1 189 ? -11.263 6.948 36.838 1.00 94.12 189 GLU A CA 1
ATOM 1518 C C . GLU A 1 189 ? -12.638 6.293 36.642 1.00 94.12 189 GLU A C 1
ATOM 1520 O O . GLU A 1 189 ? -13.345 6.572 35.669 1.00 94.12 189 GLU A O 1
ATOM 1525 N N . PHE A 1 190 ? -13.047 5.445 37.588 1.00 93.62 190 PHE A N 1
ATOM 1526 C CA . PHE A 1 190 ? -14.338 4.750 37.533 1.00 93.62 190 PHE A CA 1
ATOM 1527 C C . PHE A 1 190 ? -15.530 5.721 37.456 1.00 93.62 190 PHE A C 1
ATOM 1529 O O . PHE A 1 190 ? -16.443 5.513 36.658 1.00 93.62 190 PHE A O 1
ATOM 1536 N N . SER A 1 191 ? -15.495 6.809 38.232 1.00 94.56 191 SER A N 1
ATOM 1537 C CA . SER A 1 191 ? -16.511 7.873 38.234 1.00 94.56 191 SER A CA 1
ATOM 1538 C C . SER A 1 191 ? -16.662 8.524 36.856 1.00 94.56 191 SER A C 1
ATOM 1540 O O . SER A 1 191 ? -17.763 8.552 36.309 1.00 94.56 191 SER A O 1
ATOM 1542 N N . LYS A 1 192 ? -15.546 8.956 36.253 1.00 93.88 192 LYS A N 1
ATOM 1543 C CA . LYS A 1 192 ? -15.515 9.517 34.893 1.00 93.88 192 LYS A CA 1
ATOM 1544 C C . LYS A 1 192 ? -15.991 8.513 33.846 1.00 93.88 192 LYS A C 1
ATOM 1546 O O . LYS A 1 192 ? -16.701 8.871 32.913 1.00 93.88 192 LYS A O 1
ATOM 1551 N N . GLY A 1 193 ? -15.624 7.239 33.998 1.00 93.25 193 GLY A N 1
ATOM 1552 C CA . GLY A 1 193 ? -16.103 6.166 33.128 1.00 93.25 193 GLY A CA 1
ATOM 1553 C C . GLY A 1 193 ? -17.631 6.078 33.099 1.00 93.25 193 GLY A C 1
ATOM 1554 O O . GLY A 1 193 ? -18.218 6.029 32.017 1.00 93.25 193 GLY A O 1
ATOM 1555 N N . ASN A 1 194 ? -18.279 6.116 34.265 1.00 94.69 194 ASN A N 1
ATOM 1556 C CA . ASN A 1 194 ? -19.742 6.087 34.358 1.00 94.69 194 ASN A CA 1
ATOM 1557 C C . ASN A 1 194 ? -20.385 7.341 33.753 1.00 94.69 194 ASN A C 1
ATOM 1559 O O . ASN A 1 194 ? -21.317 7.211 32.960 1.00 94.69 194 ASN A O 1
ATOM 1563 N N . GLU A 1 195 ? -19.836 8.526 34.029 1.00 96.50 195 GLU A N 1
ATOM 1564 C CA . GLU A 1 195 ? -20.302 9.785 33.432 1.00 96.50 195 GLU A CA 1
ATOM 1565 C C . GLU A 1 195 ? -20.296 9.717 31.894 1.00 96.50 195 GLU A C 1
ATOM 1567 O O . GLU A 1 195 ? -21.284 10.042 31.233 1.00 96.50 195 GLU A O 1
ATOM 1572 N N . TYR A 1 196 ? -19.217 9.208 31.291 1.00 96.69 196 TYR A N 1
ATOM 1573 C CA . TYR A 1 196 ? -19.141 9.070 29.836 1.00 96.69 196 TYR A CA 1
ATOM 1574 C C . TYR A 1 196 ? -20.136 8.058 29.258 1.00 96.69 196 TYR A C 1
ATOM 1576 O O . TYR A 1 196 ? -20.627 8.256 28.142 1.00 96.69 196 TYR A O 1
ATOM 1584 N N . LEU A 1 197 ? -20.452 6.983 29.987 1.00 95.44 197 LEU A N 1
ATOM 1585 C CA . LEU A 1 197 ? -21.494 6.034 29.585 1.00 95.44 197 LEU A CA 1
ATOM 1586 C C . LEU A 1 197 ? -22.881 6.691 29.604 1.00 95.44 197 LEU A C 1
ATOM 1588 O O . LEU A 1 197 ? -23.658 6.488 28.670 1.00 95.44 197 LEU A O 1
ATOM 1592 N N . GLU A 1 198 ? -23.174 7.520 30.605 1.00 96.12 198 GLU A N 1
ATOM 1593 C CA . GLU A 1 198 ? -24.427 8.278 30.691 1.00 96.12 198 GLU A CA 1
ATOM 1594 C C . GLU A 1 198 ? -24.551 9.312 29.563 1.00 96.12 198 GLU A C 1
ATOM 1596 O O . GLU A 1 198 ? -25.583 9.377 28.884 1.00 96.12 198 GLU A O 1
ATOM 1601 N N . ILE A 1 199 ? -23.478 10.069 29.294 1.00 95.81 199 ILE A N 1
ATOM 1602 C CA . ILE A 1 199 ? -23.418 11.017 28.171 1.00 95.81 199 ILE A CA 1
ATOM 1603 C C . ILE A 1 199 ? -23.698 10.292 26.850 1.00 95.81 199 ILE A C 1
ATOM 1605 O O . ILE A 1 199 ? -24.473 10.796 26.030 1.00 95.81 199 ILE A O 1
ATOM 1609 N N . PHE A 1 200 ? -23.112 9.109 26.643 1.00 94.31 200 PHE A N 1
ATOM 1610 C CA . PHE A 1 200 ? -23.365 8.302 25.452 1.00 94.31 200 PHE A CA 1
ATOM 1611 C C . PHE A 1 200 ? -24.835 7.893 25.344 1.00 94.31 200 PHE A C 1
ATOM 1613 O O . PHE A 1 200 ? -25.468 8.164 24.323 1.00 94.31 200 PHE A O 1
ATOM 1620 N N . GLN A 1 201 ? -25.409 7.309 26.399 1.00 94.81 201 GLN A N 1
ATOM 1621 C CA . GLN A 1 201 ? -26.801 6.846 26.401 1.00 94.81 201 GLN A CA 1
ATOM 1622 C C . GLN A 1 201 ? -27.797 7.975 26.109 1.00 94.81 201 GLN A C 1
ATOM 1624 O O . GLN A 1 201 ? -28.728 7.794 25.321 1.00 94.81 201 GLN A O 1
ATOM 1629 N N . LYS A 1 202 ? -27.564 9.166 26.673 1.00 95.56 202 LYS A N 1
ATOM 1630 C CA . LYS A 1 202 ? -28.411 10.346 26.454 1.00 95.56 202 LYS A CA 1
ATOM 1631 C C . LYS A 1 202 ? -28.342 10.871 25.017 1.00 95.56 202 LYS A C 1
ATOM 1633 O O . LYS A 1 202 ? -29.341 11.362 24.495 1.00 95.56 202 LYS A O 1
ATOM 1638 N N . ASN A 1 203 ? -27.177 10.780 24.373 1.00 94.06 203 ASN A N 1
ATOM 1639 C CA . ASN A 1 203 ? -26.906 11.478 23.114 1.00 94.06 203 ASN A CA 1
ATOM 1640 C C . ASN A 1 203 ? -26.765 10.563 21.886 1.00 94.06 203 ASN A C 1
ATOM 1642 O O . ASN A 1 203 ? -26.765 11.073 20.769 1.00 94.06 203 ASN A O 1
ATOM 1646 N N . GLN A 1 204 ? -26.699 9.236 22.032 1.00 91.31 204 GLN A N 1
ATOM 1647 C CA . GLN A 1 204 ? -26.439 8.296 20.923 1.00 91.31 204 GLN A CA 1
ATOM 1648 C C . GLN A 1 204 ? -27.456 8.341 19.768 1.00 91.31 204 GLN A C 1
ATOM 1650 O O . GLN A 1 204 ? -27.148 7.908 18.660 1.00 91.31 204 GLN A O 1
ATOM 1655 N N . LYS A 1 205 ? -28.663 8.878 19.996 1.00 90.81 205 LYS A N 1
ATOM 1656 C CA . LYS A 1 205 ? -29.687 9.057 18.948 1.00 90.81 205 LYS A CA 1
ATOM 1657 C C . LYS A 1 205 ? -29.512 10.344 18.134 1.00 90.81 205 LYS A C 1
ATOM 1659 O O . LYS A 1 205 ? -30.030 10.435 17.025 1.00 90.81 205 LYS A O 1
ATOM 1664 N N . THR A 1 206 ? -28.827 11.344 18.684 1.00 91.38 206 THR A N 1
ATOM 1665 C CA . THR A 1 206 ? -28.694 12.695 18.105 1.00 91.38 206 THR A CA 1
ATOM 1666 C C . THR A 1 206 ? -27.253 13.048 17.742 1.00 91.38 206 THR A C 1
ATOM 1668 O O . THR A 1 206 ? -27.024 13.954 16.940 1.00 91.38 206 THR A O 1
ATOM 1671 N N . HIS A 1 207 ? -26.284 12.314 18.289 1.00 92.50 207 HIS A N 1
ATOM 1672 C CA . HIS A 1 207 ? -24.858 12.528 18.102 1.00 92.50 207 HIS A CA 1
ATOM 1673 C C . HIS A 1 207 ? -24.159 11.246 17.648 1.00 92.50 207 HIS A C 1
ATOM 1675 O O . HIS A 1 207 ? -24.491 10.134 18.053 1.00 92.50 207 HIS A O 1
ATOM 1681 N N . SER A 1 208 ? -23.145 11.421 16.809 1.00 90.56 208 SER A N 1
ATOM 1682 C CA . SER A 1 208 ? -22.208 10.387 16.404 1.00 90.56 208 SER A CA 1
ATOM 1683 C C . SER A 1 208 ? -20.968 10.453 17.289 1.00 90.56 208 SER A C 1
ATOM 1685 O O . SER A 1 208 ? -20.267 11.468 17.316 1.00 90.56 208 SER A O 1
ATOM 1687 N N . PHE A 1 209 ? -20.676 9.341 17.962 1.00 92.38 209 PHE A N 1
ATOM 1688 C CA . PHE A 1 209 ? -19.449 9.150 18.727 1.00 92.38 209 PHE A CA 1
ATOM 1689 C C . PHE A 1 209 ? -18.400 8.497 17.841 1.00 92.38 209 PHE A C 1
ATOM 1691 O O . PHE A 1 209 ? -18.651 7.455 17.232 1.00 92.38 209 PHE A O 1
ATOM 1698 N N . ARG A 1 210 ? -17.224 9.107 17.733 1.00 90.38 210 ARG A N 1
ATOM 1699 C CA . ARG A 1 210 ? -16.183 8.673 16.798 1.00 90.38 210 ARG A CA 1
ATOM 1700 C C . ARG A 1 210 ? -14.834 8.659 17.484 1.00 90.38 210 ARG A C 1
ATOM 1702 O O . ARG A 1 210 ? -14.489 9.600 18.182 1.00 90.38 210 ARG A O 1
ATOM 1709 N N . ILE A 1 211 ? -14.037 7.629 17.234 1.00 87.44 211 ILE A N 1
ATOM 1710 C CA . ILE A 1 211 ? -12.611 7.684 17.561 1.00 87.44 211 ILE A CA 1
ATOM 1711 C C . ILE A 1 211 ? -11.887 8.285 16.374 1.00 87.44 211 ILE A C 1
ATOM 1713 O O . ILE A 1 211 ? -12.038 7.777 15.261 1.00 87.44 211 ILE A O 1
ATOM 1717 N N . LYS A 1 212 ? -11.059 9.295 16.629 1.00 80.94 212 LYS A N 1
ATOM 1718 C CA . LYS A 1 212 ? -10.087 9.812 15.666 1.00 80.94 212 LYS A CA 1
ATOM 1719 C C . LYS A 1 212 ? -8.700 9.361 16.103 1.00 80.94 212 LYS A C 1
ATOM 1721 O O . LYS A 1 212 ? -8.237 9.714 17.178 1.00 80.94 212 LYS A O 1
ATOM 1726 N N . ARG A 1 213 ? -8.033 8.554 15.283 1.00 72.00 213 ARG A N 1
ATOM 1727 C CA . ARG A 1 213 ? -6.643 8.143 15.515 1.00 72.00 213 ARG A CA 1
ATOM 1728 C C . ARG A 1 213 ? -5.742 8.795 14.492 1.00 72.00 213 ARG A C 1
ATOM 1730 O O . ARG A 1 213 ? -6.082 8.849 13.308 1.00 72.00 213 ARG A O 1
ATOM 1737 N N . ASN A 1 214 ? -4.565 9.210 14.935 1.00 66.44 214 ASN A N 1
ATOM 1738 C CA . ASN A 1 214 ? -3.486 9.525 14.015 1.00 66.44 214 ASN A CA 1
ATOM 1739 C C . ASN A 1 214 ? -3.044 8.212 13.364 1.00 66.44 214 ASN A C 1
ATOM 1741 O O . ASN A 1 214 ? -2.560 7.308 14.044 1.00 66.44 214 ASN A O 1
ATOM 1745 N N . ILE A 1 215 ? -3.285 8.075 12.059 1.00 72.06 215 ILE A N 1
ATOM 1746 C CA . ILE A 1 215 ? -2.717 6.971 11.291 1.00 72.06 215 ILE A CA 1
ATOM 1747 C C . ILE A 1 215 ? -1.312 7.405 10.895 1.00 72.06 215 ILE A C 1
ATOM 1749 O O . ILE A 1 215 ? -1.107 8.540 10.461 1.00 72.06 215 ILE A O 1
ATOM 1753 N N . ILE A 1 216 ? -0.350 6.497 11.053 1.00 74.62 216 ILE A N 1
ATOM 1754 C CA . ILE A 1 216 ? 1.014 6.714 10.575 1.00 74.62 216 ILE A CA 1
ATOM 1755 C C . ILE A 1 216 ? 0.938 7.049 9.078 1.00 74.62 216 ILE A C 1
ATOM 1757 O O . ILE A 1 216 ? 0.314 6.290 8.329 1.00 74.62 216 ILE A O 1
ATOM 1761 N N . PRO A 1 217 ? 1.542 8.162 8.633 1.00 79.50 217 PRO A N 1
ATOM 1762 C CA . PRO A 1 217 ? 1.511 8.556 7.235 1.00 79.50 217 PRO A CA 1
ATOM 1763 C C . PRO A 1 217 ? 1.921 7.421 6.305 1.00 79.50 217 PRO A C 1
ATOM 1765 O O . PRO A 1 217 ? 2.887 6.701 6.552 1.00 79.50 217 PRO A O 1
ATOM 1768 N N . THR A 1 218 ? 1.177 7.273 5.216 1.00 86.62 218 THR A N 1
ATOM 1769 C CA . THR A 1 218 ? 1.523 6.353 4.132 1.00 86.62 218 THR A CA 1
ATOM 1770 C C . THR A 1 218 ? 1.714 7.135 2.840 1.00 86.62 218 THR A C 1
ATOM 1772 O O . THR A 1 218 ? 1.668 8.361 2.846 1.00 86.62 218 THR A O 1
ATOM 1775 N N . THR A 1 219 ? 1.954 6.459 1.732 1.00 91.62 219 THR A N 1
ATOM 1776 C CA . THR A 1 219 ? 2.147 7.070 0.416 1.00 91.62 219 THR A CA 1
ATOM 1777 C C . THR A 1 219 ? 0.960 6.763 -0.485 1.00 91.62 219 THR A C 1
ATOM 1779 O O . THR A 1 219 ? 0.245 5.781 -0.285 1.00 91.62 219 THR A O 1
ATOM 1782 N N . ILE A 1 220 ? 0.737 7.618 -1.479 1.00 94.31 220 ILE A N 1
ATOM 1783 C CA . ILE A 1 220 ? -0.254 7.436 -2.545 1.00 94.31 220 ILE A CA 1
ATOM 1784 C C . ILE A 1 220 ? 0.342 7.841 -3.888 1.00 94.31 220 ILE A C 1
ATOM 1786 O O . ILE A 1 220 ? 1.178 8.747 -3.953 1.00 94.31 220 ILE A O 1
ATOM 1790 N N . TYR A 1 221 ? -0.155 7.214 -4.948 1.00 96.50 221 TYR A N 1
ATOM 1791 C CA . TYR A 1 221 ? 0.060 7.643 -6.323 1.00 96.50 221 TYR A CA 1
ATOM 1792 C C . TYR A 1 221 ? -1.195 8.340 -6.824 1.00 96.50 221 TYR A C 1
ATOM 1794 O O . TYR A 1 221 ? -2.299 7.814 -6.698 1.00 96.50 221 TYR A O 1
ATOM 1802 N N . ASN A 1 222 ? -1.028 9.531 -7.381 1.00 94.88 222 ASN A N 1
ATOM 1803 C CA . ASN A 1 222 ? -2.093 10.281 -8.027 1.00 94.88 222 ASN A CA 1
ATOM 1804 C C . ASN A 1 222 ? -1.748 10.423 -9.506 1.00 94.88 222 ASN A C 1
ATOM 1806 O O . ASN A 1 222 ? -0.648 10.879 -9.812 1.00 94.88 222 ASN A O 1
ATOM 1810 N N . ILE A 1 223 ? -2.659 10.042 -10.395 1.00 94.00 223 ILE A N 1
ATOM 1811 C CA . ILE A 1 223 ? -2.433 10.061 -11.840 1.00 94.00 223 ILE A CA 1
ATOM 1812 C C . ILE A 1 223 ? -3.454 10.987 -12.491 1.00 94.00 223 ILE A C 1
ATOM 1814 O O . ILE A 1 223 ? -4.648 10.896 -12.199 1.00 94.00 223 ILE A O 1
ATOM 1818 N N . TRP A 1 224 ? -2.960 11.857 -13.371 1.00 93.00 224 TRP A N 1
ATOM 1819 C CA . TRP A 1 224 ? -3.750 12.748 -14.215 1.00 93.00 224 TRP A CA 1
ATOM 1820 C C . TRP A 1 224 ? -3.368 12.532 -15.673 1.00 93.00 224 TRP A C 1
ATOM 1822 O O . TRP A 1 224 ? -2.187 12.631 -16.022 1.00 93.00 224 TRP A O 1
ATOM 1832 N N . LYS A 1 225 ? -4.365 12.284 -16.519 1.00 86.94 225 LYS A N 1
ATOM 1833 C CA . LYS A 1 225 ? -4.185 12.261 -17.971 1.00 86.94 225 LYS A CA 1
ATOM 1834 C C . LYS A 1 225 ? -3.996 13.686 -18.493 1.00 86.94 225 LYS A C 1
ATOM 1836 O O . LYS A 1 225 ? -4.571 14.638 -17.954 1.00 86.94 225 LYS A O 1
ATOM 1841 N N . ALA A 1 226 ? -3.180 13.858 -19.527 1.00 79.06 226 ALA A N 1
ATOM 1842 C CA . ALA A 1 226 ? -3.017 15.149 -20.183 1.00 79.06 226 ALA A CA 1
ATOM 1843 C C . ALA A 1 226 ? -4.374 15.641 -20.712 1.00 79.06 226 ALA A C 1
ATOM 1845 O O . ALA A 1 226 ? -5.129 14.887 -21.309 1.00 79.06 226 ALA A O 1
ATOM 1846 N N . GLY A 1 227 ? -4.706 16.907 -20.453 1.00 70.88 227 GLY A N 1
ATOM 1847 C CA . GLY A 1 227 ? -5.990 17.492 -20.857 1.00 70.88 227 GLY A CA 1
ATOM 1848 C C . GLY A 1 227 ? -7.164 17.230 -19.903 1.00 70.88 227 GLY A C 1
ATOM 1849 O O . GLY A 1 227 ? -8.154 17.951 -19.982 1.00 70.88 227 GLY A O 1
ATOM 1850 N N . SER A 1 228 ? -7.044 16.307 -18.938 1.00 68.69 228 SER A N 1
ATOM 1851 C CA . SER A 1 228 ? -8.076 16.049 -17.922 1.00 68.69 228 SER A CA 1
ATOM 1852 C C . SER A 1 228 ? -7.528 16.264 -16.509 1.00 68.69 228 SER A C 1
ATOM 1854 O O . SER A 1 228 ? -7.133 15.341 -15.801 1.00 68.69 228 SER A O 1
ATOM 1856 N N . SER A 1 229 ? -7.506 17.524 -16.061 1.00 64.25 229 SER A N 1
ATOM 1857 C CA . SER A 1 229 ? -7.114 17.867 -14.683 1.00 64.25 229 SER A CA 1
ATOM 1858 C C . SER A 1 229 ? -8.165 17.470 -13.636 1.00 64.25 229 SER A C 1
ATOM 1860 O O . SER A 1 229 ? -7.861 17.457 -12.440 1.00 64.25 229 SER A O 1
ATOM 1862 N N . LYS A 1 230 ? -9.390 17.141 -14.073 1.00 66.62 230 LYS A N 1
ATOM 1863 C CA . LYS A 1 230 ? -10.520 16.778 -13.206 1.00 66.62 230 LYS A CA 1
ATOM 1864 C C . LYS A 1 230 ? -10.596 15.276 -12.915 1.00 66.62 230 LYS A C 1
ATOM 1866 O O . LYS A 1 230 ? -11.027 14.910 -11.824 1.00 66.62 230 LYS A O 1
ATOM 1871 N N . GLU A 1 231 ? -10.144 14.414 -13.826 1.00 70.00 231 GLU A N 1
ATOM 1872 C CA . GLU A 1 231 ? -10.141 12.963 -13.610 1.00 70.00 231 GLU A CA 1
ATOM 1873 C C . GLU A 1 231 ? -8.833 12.515 -12.962 1.00 70.00 231 GLU A C 1
ATOM 1875 O O . GLU A 1 231 ? -7.784 12.396 -13.594 1.00 70.00 231 GLU A O 1
ATOM 1880 N N . LYS A 1 232 ? -8.906 12.282 -11.652 1.00 84.56 232 LYS A N 1
ATOM 1881 C CA . LYS A 1 232 ? -7.774 11.855 -10.839 1.00 84.56 232 LYS A CA 1
ATOM 1882 C C . LYS A 1 232 ? -7.959 10.404 -10.417 1.00 84.56 232 LYS A C 1
ATOM 1884 O O . LYS A 1 232 ? -8.829 10.110 -9.599 1.00 84.56 232 LYS A O 1
ATOM 1889 N N . GLN A 1 233 ? -7.083 9.521 -10.887 1.00 90.81 233 GLN A N 1
ATOM 1890 C CA . GLN A 1 233 ? -6.971 8.178 -10.320 1.00 90.81 233 GLN A CA 1
ATOM 1891 C C . GLN A 1 233 ? -6.031 8.200 -9.114 1.00 90.81 233 GLN A C 1
ATOM 1893 O O . GLN A 1 233 ? -4.991 8.865 -9.134 1.00 90.81 233 GLN A O 1
ATOM 1898 N N . GLN A 1 234 ? -6.399 7.488 -8.051 1.00 92.81 234 GLN A N 1
ATOM 1899 C CA . GLN A 1 234 ? -5.595 7.382 -6.838 1.00 92.81 234 GLN A CA 1
ATOM 1900 C C . GLN A 1 234 ? -5.370 5.917 -6.478 1.00 92.81 234 GLN A C 1
ATOM 1902 O O . GLN A 1 234 ? -6.327 5.171 -6.298 1.00 92.81 234 GLN A O 1
ATOM 1907 N N . TYR A 1 235 ? -4.104 5.547 -6.306 1.00 93.38 235 TYR A N 1
ATOM 1908 C CA . TYR A 1 235 ? -3.687 4.224 -5.847 1.00 93.38 235 TYR A CA 1
ATOM 1909 C C . TYR A 1 235 ? 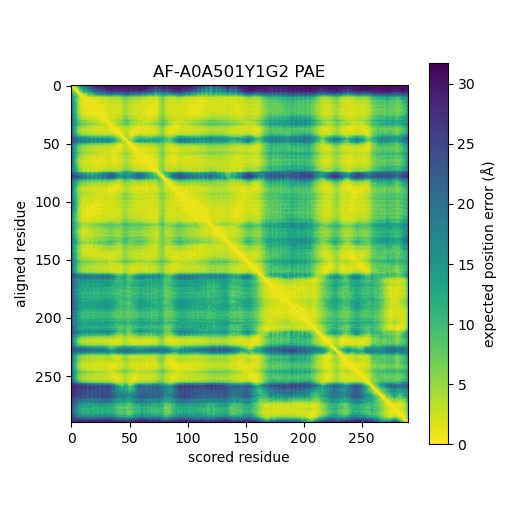-2.914 4.340 -4.536 1.00 93.38 235 TYR A C 1
ATOM 1911 O O . TYR A 1 235 ? -2.286 5.367 -4.247 1.00 93.38 235 TYR A O 1
ATOM 1919 N N . ASN A 1 236 ? -2.943 3.276 -3.737 1.00 91.69 236 ASN A N 1
ATOM 1920 C CA . ASN A 1 236 ? -2.121 3.199 -2.537 1.00 91.69 236 ASN A CA 1
ATOM 1921 C C . ASN A 1 236 ? -0.644 3.1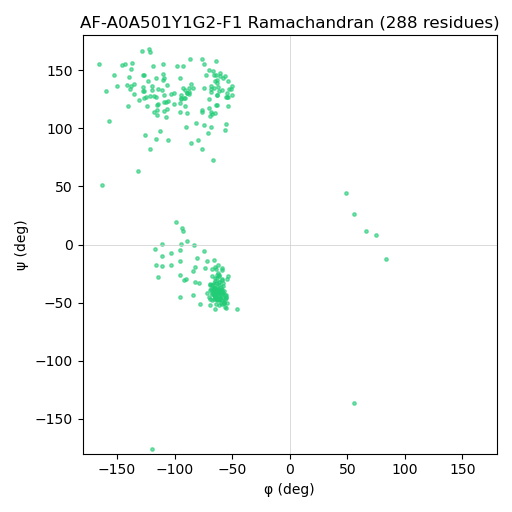00 -2.939 1.00 91.69 236 ASN A C 1
ATOM 1923 O O . ASN A 1 236 ? -0.279 2.348 -3.833 1.00 91.69 236 ASN A O 1
ATOM 1927 N N . GLY A 1 237 ? 0.215 3.852 -2.255 1.00 91.75 237 GLY A N 1
ATOM 1928 C CA . GLY A 1 237 ? 1.652 3.920 -2.527 1.00 91.75 237 GLY A CA 1
ATOM 1929 C C . GLY A 1 237 ? 2.494 2.956 -1.700 1.00 91.75 237 GLY A C 1
ATOM 1930 O O . GLY A 1 237 ? 3.701 3.144 -1.588 1.00 91.75 237 GLY A O 1
ATOM 1931 N N . GLN A 1 238 ? 1.867 1.976 -1.050 1.00 91.06 238 GLN A N 1
ATOM 1932 C CA . GLN A 1 238 ? 2.534 1.075 -0.104 1.00 91.06 238 GLN A CA 1
ATOM 1933 C C . GLN A 1 238 ? 3.426 0.038 -0.790 1.00 91.06 238 GLN A C 1
ATOM 1935 O O . GLN A 1 238 ? 4.306 -0.525 -0.142 1.00 91.06 238 GLN A O 1
ATOM 1940 N N . THR A 1 239 ? 3.183 -0.192 -2.076 1.00 94.00 239 THR A N 1
ATOM 1941 C CA . THR A 1 239 ? 3.896 -1.101 -2.971 1.00 94.00 239 THR A CA 1
ATOM 1942 C C . THR A 1 239 ? 4.304 -0.344 -4.243 1.00 94.00 239 THR A C 1
ATOM 1944 O O . THR A 1 239 ? 3.824 0.775 -4.484 1.00 94.00 239 THR A O 1
ATOM 1947 N N . PRO A 1 240 ? 5.197 -0.917 -5.065 1.00 95.94 240 PRO A N 1
ATOM 1948 C CA . PRO A 1 240 ? 5.544 -0.344 -6.359 1.00 95.94 240 PRO A CA 1
ATOM 1949 C C . PRO A 1 240 ? 4.333 -0.228 -7.302 1.00 95.94 240 PRO A C 1
ATOM 1951 O O . PRO A 1 240 ? 3.428 -1.065 -7.277 1.00 95.94 240 PRO A O 1
ATOM 1954 N N . LEU A 1 241 ? 4.341 0.804 -8.146 1.00 97.62 241 LEU A N 1
ATOM 1955 C CA . LEU A 1 241 ? 3.408 1.009 -9.253 1.00 97.62 241 LEU A CA 1
ATOM 1956 C C . LEU A 1 241 ? 4.129 0.751 -10.577 1.00 97.62 241 LEU A C 1
ATOM 1958 O O . LEU A 1 241 ? 5.128 1.405 -10.882 1.00 97.62 241 LEU A O 1
ATOM 1962 N N . PHE A 1 242 ? 3.609 -0.184 -11.364 1.00 98.00 242 PHE A N 1
ATOM 1963 C CA . PHE A 1 242 ? 4.110 -0.495 -12.698 1.00 98.00 242 PHE A CA 1
ATOM 1964 C C . PHE A 1 242 ? 3.228 0.157 -13.745 1.00 98.00 242 PHE A C 1
ATOM 1966 O O . PHE A 1 242 ? 2.002 0.056 -13.699 1.00 98.00 242 PHE A O 1
ATOM 1973 N N . ILE A 1 243 ? 3.861 0.859 -14.673 1.00 97.56 243 ILE A N 1
ATOM 1974 C CA . ILE A 1 243 ? 3.184 1.674 -15.670 1.00 97.56 243 ILE A CA 1
ATOM 1975 C C . ILE A 1 243 ? 3.684 1.257 -17.034 1.00 97.56 243 ILE A C 1
ATOM 1977 O O . ILE A 1 243 ? 4.887 1.163 -17.236 1.00 97.56 243 ILE A O 1
ATOM 1981 N N . PHE A 1 244 ? 2.766 1.041 -17.962 1.00 97.62 244 PHE A N 1
ATOM 1982 C CA . PHE A 1 244 ? 3.075 0.640 -19.326 1.00 97.62 244 PHE A CA 1
ATOM 1983 C C . PHE A 1 244 ? 2.632 1.755 -20.260 1.00 97.62 244 PHE A C 1
ATOM 1985 O O . PHE A 1 244 ? 1.446 2.092 -20.289 1.00 97.62 244 PHE A O 1
ATOM 1992 N N . SER A 1 245 ? 3.585 2.375 -20.953 1.00 96.25 245 SER A N 1
ATOM 1993 C CA . SER A 1 245 ? 3.346 3.562 -21.773 1.00 96.25 245 SER A CA 1
ATOM 1994 C C . SER A 1 245 ? 4.446 3.758 -22.806 1.00 96.25 245 SER A C 1
ATOM 1996 O O . SER A 1 245 ? 5.621 3.816 -22.448 1.00 96.25 245 SER A O 1
ATOM 1998 N N . ASP A 1 246 ? 4.040 4.003 -24.051 1.00 95.69 246 ASP A N 1
ATOM 1999 C CA . ASP A 1 246 ? 4.915 4.548 -25.100 1.00 95.69 246 ASP A CA 1
ATOM 2000 C C . ASP A 1 246 ? 4.787 6.083 -25.207 1.00 95.69 246 ASP A C 1
ATOM 2002 O O . ASP A 1 246 ? 5.505 6.740 -25.958 1.00 95.69 246 ASP A O 1
ATOM 2006 N N . CYS A 1 247 ? 3.874 6.679 -24.433 1.00 93.94 247 CYS A N 1
ATOM 2007 C CA . CYS A 1 247 ? 3.718 8.124 -24.298 1.00 93.94 247 CYS A CA 1
ATOM 2008 C C . CYS A 1 247 ? 4.640 8.708 -23.216 1.00 93.94 247 CYS A C 1
ATOM 2010 O O . CYS A 1 247 ? 5.037 8.016 -22.279 1.00 93.94 247 CYS A O 1
ATOM 2012 N N . ASP A 1 248 ? 4.895 10.019 -23.300 1.00 93.00 248 ASP A N 1
ATOM 2013 C CA . ASP A 1 248 ? 5.624 10.779 -22.276 1.00 93.00 248 ASP A CA 1
ATOM 2014 C C . ASP A 1 248 ? 4.878 10.785 -20.929 1.00 93.00 248 ASP A C 1
ATOM 2016 O O . ASP A 1 248 ? 3.698 11.148 -20.845 1.00 93.00 248 ASP A O 1
ATOM 2020 N N . ILE A 1 249 ? 5.591 10.418 -19.865 1.00 95.31 249 ILE A N 1
ATOM 2021 C CA . ILE A 1 249 ? 5.080 10.344 -18.500 1.00 95.31 249 ILE A CA 1
ATOM 2022 C C . ILE A 1 249 ? 5.944 11.218 -17.596 1.00 95.31 249 ILE A C 1
ATOM 2024 O O . ILE A 1 249 ? 7.133 10.963 -17.398 1.00 95.31 249 ILE A O 1
ATOM 2028 N N . LYS A 1 250 ? 5.316 12.222 -16.978 1.00 95.44 250 LYS A N 1
ATOM 2029 C CA . LYS A 1 250 ? 5.971 13.117 -16.018 1.00 95.44 250 LYS A CA 1
ATOM 2030 C C . LYS A 1 250 ? 5.757 12.628 -14.595 1.00 95.44 250 LYS A C 1
ATOM 2032 O O . LYS A 1 250 ? 4.615 12.444 -14.171 1.00 95.44 250 LYS A O 1
ATOM 2037 N N . VAL A 1 251 ? 6.832 12.493 -13.824 1.00 96.56 251 VAL A N 1
ATOM 2038 C CA . VAL A 1 251 ? 6.770 12.061 -12.421 1.00 96.56 251 VAL A CA 1
ATOM 2039 C C . VAL A 1 251 ? 7.094 13.227 -11.486 1.00 96.56 251 VAL A C 1
ATOM 2041 O O . VAL A 1 251 ? 8.154 13.836 -11.563 1.00 96.56 251 VAL A O 1
ATOM 2044 N N . LYS A 1 252 ? 6.166 13.541 -10.579 1.00 96.12 252 LYS A N 1
ATOM 2045 C CA . LYS A 1 252 ? 6.366 14.440 -9.438 1.00 96.12 252 LYS A CA 1
ATOM 2046 C C . LYS A 1 252 ? 6.721 13.597 -8.217 1.00 96.12 252 LYS A C 1
ATOM 2048 O O . LYS A 1 252 ? 5.901 12.799 -7.751 1.00 96.12 252 LYS A O 1
ATOM 2053 N N . HIS A 1 253 ? 7.945 13.765 -7.736 1.00 96.25 253 HIS A N 1
ATOM 2054 C CA . HIS A 1 253 ? 8.551 12.910 -6.721 1.00 96.25 253 HIS A CA 1
ATOM 2055 C C . HIS A 1 253 ? 8.002 13.145 -5.311 1.00 96.25 253 HIS A C 1
ATOM 2057 O O . HIS A 1 253 ? 7.496 14.217 -4.986 1.00 96.25 253 HIS A O 1
ATOM 2063 N N . LEU A 1 254 ? 8.117 12.110 -4.474 1.00 94.38 254 LEU A N 1
ATOM 2064 C CA . LEU A 1 254 ? 7.789 12.188 -3.057 1.00 94.38 254 LEU A CA 1
ATOM 2065 C C . LEU A 1 254 ? 8.829 13.045 -2.330 1.00 94.38 254 LEU A C 1
ATOM 2067 O O . LEU A 1 254 ? 10.020 12.747 -2.369 1.00 94.38 254 LEU A O 1
ATOM 2071 N N . GLU A 1 255 ? 8.366 14.064 -1.619 1.00 91.06 255 GLU A N 1
ATOM 2072 C CA . GLU A 1 255 ? 9.224 14.929 -0.813 1.00 91.06 255 GLU A CA 1
ATOM 2073 C C . GLU A 1 255 ? 9.319 14.439 0.634 1.00 91.06 255 GLU A C 1
ATOM 2075 O O . GLU A 1 255 ? 8.396 13.819 1.163 1.00 91.06 255 GLU A O 1
ATOM 2080 N N . SER A 1 256 ? 10.422 14.760 1.310 1.00 88.69 256 SER A N 1
ATOM 2081 C CA . SER A 1 256 ? 10.514 14.603 2.766 1.00 88.69 256 SER A CA 1
ATOM 2082 C C . SER A 1 256 ? 9.499 15.519 3.457 1.00 88.69 256 SER A C 1
ATOM 2084 O O . SER A 1 256 ? 9.315 16.656 3.038 1.00 88.69 256 SER A O 1
ATOM 2086 N N . ASN A 1 257 ? 8.866 15.069 4.544 1.00 79.75 257 ASN A N 1
ATOM 2087 C CA . ASN A 1 257 ? 7.935 15.911 5.315 1.00 79.75 257 ASN A CA 1
ATOM 2088 C C . ASN A 1 257 ? 8.576 16.531 6.577 1.00 79.75 257 ASN A C 1
ATOM 2090 O O . ASN A 1 257 ? 7.869 16.991 7.477 1.00 79.75 257 ASN A O 1
ATOM 2094 N N . TYR A 1 258 ? 9.912 16.590 6.642 1.00 68.12 258 TYR A N 1
ATOM 2095 C CA . TYR A 1 258 ? 10.634 17.373 7.648 1.00 68.12 258 TYR A CA 1
ATOM 2096 C C . TYR A 1 258 ? 10.340 18.864 7.479 1.00 68.12 258 TYR A C 1
ATOM 2098 O O . TYR A 1 258 ? 10.630 19.440 6.437 1.00 68.12 258 TYR A O 1
ATOM 2106 N N . GLY A 1 259 ? 9.778 19.499 8.511 1.00 53.62 259 GLY A N 1
ATOM 2107 C CA . GLY A 1 259 ? 9.588 20.955 8.525 1.00 53.62 259 GLY A CA 1
ATOM 2108 C C . GLY A 1 259 ? 8.592 21.485 7.487 1.00 53.62 259 GLY A C 1
ATOM 2109 O O . GLY A 1 259 ? 8.521 22.695 7.286 1.00 53.62 259 GLY A O 1
ATOM 2110 N N . ALA A 1 260 ? 7.812 20.611 6.839 1.00 54.09 260 ALA A N 1
ATOM 2111 C CA . ALA A 1 260 ? 6.771 21.035 5.913 1.00 54.09 260 ALA A CA 1
ATOM 2112 C C . ALA A 1 260 ? 5.722 21.873 6.658 1.00 54.09 260 ALA A C 1
ATOM 2114 O O . ALA A 1 260 ? 5.285 21.504 7.753 1.00 54.09 260 ALA A O 1
ATOM 2115 N N . LYS A 1 261 ? 5.295 22.993 6.054 1.00 49.31 261 LYS A N 1
ATOM 2116 C CA . LYS A 1 261 ? 4.177 23.782 6.583 1.00 49.31 261 LYS A CA 1
ATOM 2117 C C . LYS A 1 261 ? 2.969 22.850 6.741 1.00 49.31 261 LYS A C 1
ATOM 2119 O O . LYS A 1 261 ? 2.654 22.128 5.788 1.00 49.31 261 LYS A O 1
ATOM 2124 N N . PRO A 1 262 ? 2.300 22.834 7.907 1.00 55.31 262 PRO A N 1
ATOM 2125 C CA . PRO A 1 262 ? 1.095 22.040 8.075 1.00 55.31 262 PRO A CA 1
ATOM 2126 C C . PRO A 1 262 ? 0.124 22.408 6.953 1.00 55.31 262 PRO A C 1
ATOM 2128 O O . PRO A 1 262 ? -0.144 23.589 6.718 1.00 55.31 262 PRO A O 1
ATOM 2131 N N . ARG A 1 263 ? -0.363 21.401 6.215 1.00 56.06 263 ARG A N 1
ATOM 2132 C CA . ARG A 1 263 ? -1.443 21.629 5.249 1.00 56.06 263 ARG A CA 1
ATOM 2133 C C . ARG A 1 263 ? -2.591 22.303 5.992 1.00 56.06 263 ARG A C 1
ATOM 2135 O O . ARG A 1 263 ? -2.878 21.937 7.134 1.00 56.06 263 ARG A O 1
ATOM 2142 N N . SER A 1 264 ? -3.244 23.261 5.340 1.00 53.03 264 SER A N 1
ATOM 2143 C CA . SER A 1 264 ? -4.472 23.847 5.865 1.00 53.03 264 SER A CA 1
ATOM 2144 C C . SER A 1 264 ? -5.431 22.719 6.249 1.00 53.03 264 SER A C 1
ATOM 2146 O O . SER A 1 264 ? -5.646 21.776 5.477 1.00 53.03 264 SER A O 1
ATOM 2148 N N . LYS A 1 265 ? -5.958 22.772 7.480 1.00 56.31 265 LYS A N 1
ATOM 2149 C CA . LYS A 1 265 ? -7.022 21.856 7.899 1.00 56.31 265 LYS A CA 1
ATOM 2150 C C . LYS A 1 265 ? -8.152 22.007 6.882 1.00 56.31 265 LYS A C 1
ATOM 2152 O O . LYS A 1 265 ? -8.568 23.125 6.589 1.00 56.31 265 LYS A O 1
ATOM 2157 N N . ARG A 1 266 ? -8.603 20.897 6.297 1.00 57.25 266 ARG A N 1
ATOM 2158 C CA . ARG A 1 266 ? -9.780 20.935 5.427 1.00 57.25 266 ARG A CA 1
ATOM 2159 C C . ARG A 1 266 ? -10.992 21.336 6.272 1.00 57.25 266 ARG A C 1
ATOM 2161 O O . ARG A 1 266 ? -11.078 20.944 7.434 1.00 57.25 266 ARG A O 1
ATOM 2168 N N . ASN A 1 267 ? -11.927 22.070 5.675 1.00 55.16 267 ASN A N 1
ATOM 2169 C CA . ASN A 1 267 ? -13.144 22.524 6.356 1.00 55.16 267 ASN A CA 1
ATOM 2170 C C . ASN A 1 267 ? -14.048 21.362 6.823 1.00 55.16 267 ASN A C 1
ATOM 2172 O O . ASN A 1 267 ? -14.888 21.566 7.687 1.00 55.16 267 ASN A O 1
ATOM 2176 N N . ASP A 1 268 ? -13.865 20.152 6.281 1.00 55.66 268 ASP A N 1
ATOM 2177 C CA . ASP A 1 268 ? -14.576 18.921 6.661 1.00 55.66 268 ASP A CA 1
ATOM 2178 C C . ASP A 1 268 ? -13.887 18.133 7.796 1.00 55.66 268 ASP A C 1
ATOM 2180 O O . ASP A 1 268 ? -14.336 17.047 8.169 1.00 55.66 268 ASP A O 1
ATOM 2184 N N . ALA A 1 269 ? -12.784 18.640 8.356 1.00 62.00 269 ALA A N 1
ATOM 2185 C CA . ALA A 1 269 ? -12.113 17.994 9.476 1.00 62.00 269 ALA A CA 1
ATOM 2186 C C . ALA A 1 269 ? -12.975 18.071 10.746 1.00 62.00 269 ALA A C 1
ATOM 2188 O O . ALA A 1 269 ? -13.457 19.143 11.096 1.00 62.00 269 ALA A O 1
ATOM 2189 N N . THR A 1 270 ? -13.109 16.953 11.477 1.00 67.38 270 THR A N 1
ATOM 2190 C CA . THR A 1 270 ? -13.766 16.950 12.797 1.00 67.38 270 THR A CA 1
ATOM 2191 C C . THR A 1 270 ? -13.106 17.998 13.696 1.00 67.38 270 THR A C 1
ATOM 2193 O O . THR A 1 270 ? -11.890 17.870 13.925 1.00 67.38 270 THR A O 1
ATOM 2196 N N . PRO A 1 271 ? -13.869 19.008 14.160 1.00 74.19 271 PRO A N 1
ATOM 2197 C CA . PRO A 1 271 ? -13.365 20.070 15.013 1.00 74.19 271 PRO A CA 1
ATOM 2198 C C . PRO A 1 271 ? -12.722 19.516 16.280 1.00 74.19 271 PRO A C 1
ATOM 2200 O O . PRO A 1 271 ? -13.185 18.526 16.846 1.00 74.19 271 PRO A O 1
ATOM 2203 N N . ASP A 1 272 ? -11.669 20.174 16.760 1.00 74.19 272 ASP A N 1
ATOM 2204 C CA . ASP A 1 272 ? -11.062 19.799 18.042 1.00 74.19 272 ASP A CA 1
ATOM 2205 C C . ASP A 1 272 ? -12.012 20.101 19.219 1.00 74.19 272 ASP A C 1
ATOM 2207 O O . ASP A 1 272 ? -11.917 19.458 20.258 1.00 74.19 272 ASP A O 1
ATOM 2211 N N . THR A 1 273 ? -12.986 20.999 19.020 1.00 79.50 273 THR A N 1
ATOM 2212 C CA . THR A 1 273 ? -14.077 21.298 19.964 1.00 79.50 273 THR A CA 1
ATOM 2213 C C . THR A 1 273 ? -15.022 20.123 20.201 1.00 79.50 273 THR A C 1
ATOM 2215 O O . THR A 1 273 ? -15.695 20.095 21.223 1.00 79.50 273 THR A O 1
ATOM 2218 N N . ASP A 1 274 ? -15.066 19.148 19.291 1.00 85.62 274 ASP A N 1
ATOM 2219 C CA . ASP A 1 274 ? -15.935 17.975 19.420 1.00 85.62 274 ASP A CA 1
ATOM 2220 C C . ASP A 1 274 ? -15.298 16.885 20.303 1.00 85.62 274 ASP A C 1
ATOM 2222 O O . ASP A 1 274 ? -15.886 15.818 20.482 1.00 85.62 274 ASP A O 1
ATOM 2226 N N . LEU A 1 275 ? -14.079 17.092 20.823 1.00 89.75 275 LEU A N 1
ATOM 2227 C CA . LEU A 1 275 ? -13.378 16.120 21.662 1.00 89.75 275 LEU A CA 1
ATOM 2228 C C . LEU A 1 275 ? -14.079 15.972 23.021 1.00 89.75 275 LEU A C 1
ATOM 2230 O O . LEU A 1 275 ? -14.076 16.891 23.832 1.00 89.75 275 LEU A O 1
ATOM 2234 N N . LEU A 1 276 ? -14.634 14.787 23.278 1.00 92.88 276 LEU A N 1
ATOM 2235 C CA . LEU A 1 276 ? -15.335 14.457 24.520 1.00 92.88 276 LEU A CA 1
ATOM 2236 C C . LEU A 1 276 ? -14.421 13.762 25.538 1.00 92.88 276 LEU A C 1
ATOM 2238 O O . LEU A 1 276 ? -14.456 14.094 26.718 1.00 92.88 276 LEU A O 1
ATOM 2242 N N . ILE A 1 277 ? -13.626 12.783 25.087 1.00 92.19 277 ILE A N 1
ATOM 2243 C CA . ILE A 1 277 ? -12.745 11.979 25.954 1.00 92.19 277 ILE A CA 1
ATOM 2244 C C . ILE A 1 277 ? -11.320 12.054 25.400 1.00 92.19 277 ILE A C 1
ATOM 2246 O O . ILE A 1 277 ? -10.990 11.289 24.479 1.00 92.19 277 ILE A O 1
ATOM 2250 N N . PRO A 1 278 ? -10.484 12.984 25.898 1.00 88.81 278 PRO A N 1
ATOM 2251 C CA . PRO A 1 278 ? -9.121 13.195 25.416 1.00 88.81 278 PRO A CA 1
ATOM 2252 C C . PRO A 1 278 ? -8.251 11.939 25.460 1.00 88.81 278 PRO A C 1
ATOM 2254 O O . PRO A 1 278 ? -7.611 11.605 24.464 1.00 88.81 278 PRO A O 1
ATOM 2257 N N . GLU A 1 279 ? -8.300 11.197 26.565 1.00 89.38 279 GLU A N 1
ATOM 2258 C CA . GLU A 1 279 ? -7.476 10.014 26.838 1.00 89.38 279 GLU A CA 1
ATOM 2259 C C . GLU A 1 279 ? -7.744 8.879 25.841 1.00 89.38 279 GLU A C 1
ATOM 2261 O O . GLU A 1 279 ? -6.882 8.042 25.571 1.00 89.38 279 GLU A O 1
ATOM 2266 N N . LEU A 1 280 ? -8.951 8.850 25.269 1.00 88.75 280 LEU A N 1
ATOM 2267 C CA . LEU A 1 280 ? -9.389 7.828 24.319 1.00 88.75 280 LEU A CA 1
ATOM 2268 C C . LEU A 1 280 ? -9.556 8.361 22.892 1.00 88.75 280 LEU A C 1
ATOM 2270 O O . LEU A 1 280 ? -9.923 7.588 21.998 1.00 88.75 280 LEU A O 1
ATOM 2274 N N . HIS A 1 281 ? -9.291 9.654 22.679 1.00 88.38 281 HIS A N 1
ATOM 2275 C CA . HIS A 1 281 ? -9.541 10.386 21.438 1.00 88.38 281 HIS A CA 1
ATOM 2276 C C . HIS A 1 281 ? -10.958 10.166 20.886 1.00 88.38 281 HIS A C 1
ATOM 2278 O O . HIS A 1 281 ? -11.145 9.903 19.690 1.00 88.38 281 HIS A O 1
ATOM 2284 N N . ILE A 1 282 ? -11.957 10.217 21.773 1.00 91.19 282 ILE A N 1
ATOM 2285 C CA . ILE A 1 282 ? -13.370 10.085 21.410 1.00 91.19 282 ILE A CA 1
ATOM 2286 C C . ILE A 1 282 ? -13.967 11.472 21.218 1.00 91.19 282 ILE A C 1
ATOM 2288 O O . ILE A 1 282 ? -13.913 12.311 22.112 1.00 91.19 282 ILE A O 1
ATOM 2292 N N . TYR A 1 283 ? -14.574 11.669 20.056 1.00 92.56 283 TYR A N 1
ATOM 2293 C CA . TYR A 1 283 ? -15.256 12.882 19.645 1.00 92.56 283 TYR A CA 1
ATOM 2294 C C . TYR A 1 283 ? -16.762 12.632 19.600 1.00 92.56 283 TYR A C 1
ATOM 2296 O O . TYR A 1 283 ? -17.197 11.553 19.186 1.00 92.56 283 TYR A O 1
ATOM 2304 N N . MET A 1 284 ? -17.549 13.628 19.985 1.00 93.31 284 MET A N 1
ATOM 2305 C CA . MET A 1 284 ? -19.004 13.634 19.905 1.00 93.31 284 MET A CA 1
ATOM 2306 C C . MET A 1 284 ? -19.430 14.763 18.969 1.00 93.31 284 MET A C 1
ATOM 2308 O O . MET A 1 284 ? -19.236 15.932 19.267 1.00 93.31 284 MET A O 1
ATOM 2312 N N . SER A 1 285 ? -20.024 14.400 17.834 1.00 89.88 285 SER A N 1
ATOM 2313 C CA . SER A 1 285 ? -20.454 15.353 16.800 1.00 89.88 285 SER A CA 1
ATOM 2314 C C . SER A 1 285 ? -21.944 15.189 16.533 1.00 89.88 285 SER A C 1
ATOM 2316 O O . SER A 1 285 ? -22.447 14.064 16.531 1.00 89.88 285 SER A O 1
ATOM 2318 N N . LYS A 1 286 ? -22.676 16.285 16.323 1.00 88.25 286 LYS A N 1
ATOM 2319 C CA . LYS A 1 286 ? -24.110 16.218 16.009 1.00 88.25 286 LYS A CA 1
ATOM 2320 C C . LYS A 1 286 ? -24.317 15.489 14.678 1.00 88.25 286 LYS A C 1
ATOM 2322 O O . LYS A 1 286 ? -23.550 15.678 13.735 1.00 88.25 286 LYS A O 1
ATOM 2327 N N . ILE A 1 287 ? -25.332 14.630 14.596 1.00 83.50 287 ILE A N 1
ATOM 2328 C CA . ILE A 1 287 ? -25.699 13.998 13.326 1.00 83.50 287 ILE A CA 1
ATOM 2329 C C . ILE A 1 287 ? -26.392 15.069 12.482 1.00 83.50 287 ILE A C 1
ATOM 2331 O O . ILE A 1 287 ? -27.554 15.393 12.731 1.00 83.50 287 ILE A O 1
ATOM 2335 N N . ASN A 1 288 ? -25.682 15.628 11.503 1.00 70.94 288 ASN A N 1
ATOM 2336 C CA . ASN A 1 288 ? -26.320 16.417 10.457 1.00 70.94 288 ASN A CA 1
ATOM 2337 C C . ASN A 1 288 ? -27.126 15.442 9.596 1.00 70.94 288 ASN A C 1
ATOM 2339 O O . ASN A 1 288 ? -26.556 14.556 8.958 1.00 70.94 288 ASN A O 1
ATOM 2343 N N . LYS A 1 289 ? -28.453 15.538 9.678 1.00 52.72 289 LYS A N 1
ATOM 2344 C CA . LYS A 1 289 ? -29.335 14.939 8.682 1.00 52.72 289 LYS A CA 1
ATOM 2345 C C . LYS A 1 289 ? -29.368 15.922 7.519 1.00 52.72 289 LYS A C 1
ATOM 2347 O O . LYS A 1 289 ? -29.974 16.980 7.673 1.00 52.72 289 LYS A O 1
ATOM 2352 N N . ASP A 1 290 ? -28.660 15.587 6.450 1.00 41.78 290 ASP A N 1
ATOM 2353 C CA . ASP A 1 290 ? -28.981 16.113 5.123 1.00 41.78 290 ASP A CA 1
ATOM 2354 C C . ASP A 1 290 ? -30.213 15.366 4.592 1.00 41.78 290 ASP A C 1
ATOM 2356 O O . ASP A 1 290 ? -30.290 14.130 4.816 1.00 41.78 290 ASP A O 1
#

Radius of gyration: 22.64 Å; Cα contacts (8 Å, |Δi|>4): 464; chains: 1; bounding box: 49×53×64 Å

Secondary structure (DSSP, 8-state):
-------HHHHHHHHHHHHHHHHHHHHHTTTS--SEEEEEEEEE-SS-TT-EEEEEEEHHHHHHHHHHHHHHHHH----SSS-----EEEEE-GGGHHHHHHHHHHHHHHHHHHHHHHHHS-HHHHHHHHHHH-TT--HHHHHPPPEEEE--S-EEEEEEEE--EEEEEPPHHHHHHHHHHHHHTTSS-HHHHHHHHHHHHHHTTTEEEEEEEEPPPEEEEEEEETT-SS-EEEEE-SS-EEEE-SS-EEEEPPPP-TTPPPPPPPTTSPPGGGE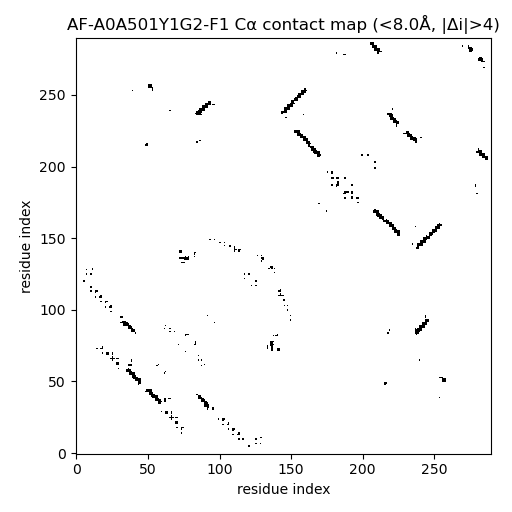EEGGGTEEEEE----